Protein AF-A0A524N3R3-F1 (afdb_monomer_lite)

Sequence (270 aa):
MKTSRRMSSRITCGILVIAALTVAVSAWAQRNEYAYKKFGEPWKKCEKITYRGASDQYYVMIGNTPVPIARKDIEGLRIPKPSDFDKYAREFRGGSPSPEATRGMENIAFQYKMLVWDVQAYLLVFPTYLKDNNTAGIMKVCDDYERVTSTVPDALQGFFWKALLENRQSARLKKALTDAIENGSRPVAATAHIVRGDLYVDEGKKTDALIDGYFRVIILFKDVRGVQAEALFKAWQTLKSMSDPRADKFRQRLVDEFPGSLYSKQSRSG

Secondary structure (DSSP, 8-state):
--------------------------GGGG---EEEEETTS--EEESEEEEEGGGTEEEEEETTEEEEEEGGGEEEEE-PPPTTHHHHHHHHHTT---HHHHHHHHHHHHHTTTSSHHHHHHHHHHHHHHHTT-HHHHHHHHHHHHHHHSS--HHHHHHHHHHHHHTT-HHHHHHHHHHHHHHS-HHHHHHHHHHHHHHHHHTT-HHHIIIIIIHHHHHH-TT-HHHHHHHHHHHHHHHHTTT-TTHHHHHHHHHHH-TTSHHHHHHH--

Radius of gyration: 20.97 Å; chains: 1; bounding box: 46×41×70 Å

Foldseek 3Di:
DDPPDPPPPPPVLLQPDDPPPPPVPPPLLPDQFKWWDFVPGDIDTAHDWDADLVQCWIFTHHPNDTDTDHVNRTPDIHHHDDPCLVVLLVQLVVVHGDPVSLVVLVVQLVRCPVVPSVLVSCLSNLSVCSVVVVLVVLCVVQVVCCSRPVDDPLSSVLSPLVSCLSVVVVVVSVVSLVCCLVPNDLLSVLSSLQSVLVSCVVVVNLVCSLPSHLVCSCPVVVVNVVCNLVSLLSNLVSCVVVVHPCSVVSLVCSCVVPVPDPSNVVSVVD

pLDDT: mean 88.31, std 17.77, range [32.34, 98.62]

Structure (mmCIF, N/CA/C/O backbone):
data_AF-A0A524N3R3-F1
#
_entry.id   AF-A0A524N3R3-F1
#
loop_
_atom_site.group_PDB
_atom_site.id
_atom_site.type_symbol
_atom_site.label_atom_id
_atom_site.label_alt_id
_atom_site.label_comp_id
_atom_site.label_asym_id
_atom_site.label_entity_id
_atom_site.label_seq_id
_atom_site.pdbx_PDB_ins_code
_atom_site.Cartn_x
_atom_site.Cartn_y
_atom_site.Cartn_z
_atom_site.occupancy
_atom_site.B_iso_or_equiv
_atom_site.auth_seq_id
_atom_site.auth_comp_id
_atom_site.auth_asym_id
_atom_site.auth_atom_id
_atom_site.pdbx_PDB_model_num
ATOM 1 N N . MET A 1 1 ? 1.763 23.491 40.160 1.00 42.62 1 MET A N 1
ATOM 2 C CA . MET A 1 1 ? 2.271 22.844 38.926 1.00 42.62 1 MET A CA 1
ATOM 3 C C . MET A 1 1 ? 1.500 21.551 38.690 1.00 42.62 1 MET A C 1
ATOM 5 O O . MET A 1 1 ? 1.675 20.608 39.446 1.00 42.62 1 MET A O 1
ATOM 9 N N . LYS A 1 2 ? 0.584 21.529 37.712 1.00 37.94 2 LYS A N 1
ATOM 10 C CA . LYS A 1 2 ? -0.190 20.332 37.337 1.00 37.94 2 LYS A CA 1
ATOM 11 C C . LYS A 1 2 ? 0.641 19.490 36.369 1.00 37.94 2 LYS A C 1
ATOM 13 O O . LYS A 1 2 ? 0.818 19.865 35.214 1.00 37.94 2 LYS A O 1
ATOM 18 N N . THR A 1 3 ? 1.162 18.366 36.842 1.00 36.38 3 THR A N 1
ATOM 19 C CA . THR A 1 3 ? 1.825 17.352 36.019 1.00 36.38 3 THR A CA 1
ATOM 20 C C . THR A 1 3 ? 0.772 16.593 35.212 1.00 36.38 3 THR A C 1
ATOM 22 O O . THR A 1 3 ? 0.094 15.692 35.700 1.00 36.38 3 THR A O 1
ATOM 25 N N . SER A 1 4 ? 0.611 16.998 33.952 1.00 36.00 4 SER A N 1
ATOM 26 C CA . SER A 1 4 ? -0.159 16.272 32.944 1.00 36.00 4 SER A CA 1
ATOM 27 C C . SER A 1 4 ? 0.496 14.910 32.691 1.00 36.00 4 SER A C 1
ATOM 29 O O . SER A 1 4 ? 1.543 14.815 32.048 1.00 36.00 4 SER A O 1
ATOM 31 N N . ARG A 1 5 ? -0.103 13.841 33.230 1.00 36.91 5 ARG A N 1
ATOM 32 C CA . ARG A 1 5 ? 0.211 12.461 32.846 1.00 36.91 5 ARG A CA 1
ATOM 33 C C . ARG A 1 5 ? -0.282 12.251 31.415 1.00 36.91 5 ARG A C 1
ATOM 35 O O . ARG A 1 5 ? -1.460 11.985 31.192 1.00 36.91 5 ARG A O 1
ATOM 42 N N . ARG A 1 6 ? 0.625 12.358 30.440 1.00 38.56 6 ARG A N 1
ATOM 43 C CA . ARG A 1 6 ? 0.393 11.860 29.079 1.00 38.56 6 ARG A CA 1
ATOM 44 C C . ARG A 1 6 ? 0.250 10.342 29.147 1.00 38.56 6 ARG A C 1
ATOM 46 O O . ARG A 1 6 ? 1.239 9.617 29.222 1.00 38.56 6 ARG A O 1
ATOM 53 N N . MET A 1 7 ? -0.991 9.870 29.135 1.00 32.34 7 MET A N 1
ATOM 54 C CA . MET A 1 7 ? -1.320 8.490 28.805 1.00 32.34 7 MET A CA 1
ATOM 55 C C . MET A 1 7 ? -0.877 8.248 27.359 1.00 32.34 7 MET A C 1
ATOM 57 O O . MET A 1 7 ? -1.580 8.585 26.410 1.00 32.34 7 MET A O 1
ATOM 61 N N . SER A 1 8 ? 0.326 7.697 27.197 1.00 34.72 8 SER A N 1
ATOM 62 C CA . SER A 1 8 ? 0.723 7.010 25.973 1.00 34.72 8 SER A CA 1
ATOM 63 C C . SER A 1 8 ? -0.171 5.778 25.859 1.00 34.72 8 SER A C 1
ATOM 65 O O . SER A 1 8 ? 0.117 4.715 26.409 1.00 34.72 8 SER A O 1
ATOM 67 N N . SER A 1 9 ? -1.331 5.970 25.233 1.00 35.47 9 SER A N 1
ATOM 68 C CA . SER A 1 9 ? -2.149 4.889 24.712 1.00 35.47 9 SER A CA 1
ATOM 69 C C . SER A 1 9 ? -1.279 4.156 23.701 1.00 35.47 9 SER A C 1
ATOM 71 O O . SER A 1 9 ? -1.161 4.578 22.553 1.00 35.47 9 SER A O 1
ATOM 73 N N . ARG A 1 10 ? -0.620 3.083 24.149 1.00 36.50 10 ARG A N 1
ATOM 74 C CA . ARG A 1 10 ? -0.046 2.063 23.275 1.00 36.50 10 ARG A CA 1
ATOM 75 C C . ARG A 1 10 ? -1.216 1.407 22.551 1.00 36.50 10 ARG A C 1
ATOM 77 O O . ARG A 1 10 ? -1.682 0.345 22.954 1.00 36.50 10 ARG A O 1
ATOM 84 N N . ILE A 1 11 ? -1.722 2.085 21.521 1.00 40.03 11 ILE A N 1
ATOM 85 C CA . ILE A 1 11 ? -2.565 1.474 20.504 1.00 40.03 11 ILE A CA 1
ATOM 86 C C . ILE A 1 11 ? -1.699 0.351 19.965 1.00 40.03 11 ILE A C 1
ATOM 88 O O . ILE A 1 11 ? -0.639 0.580 19.386 1.00 40.03 11 ILE A O 1
ATOM 92 N N . THR A 1 12 ? -2.076 -0.872 20.312 1.00 37.09 12 THR A N 1
ATOM 93 C CA . THR A 1 12 ? -1.433 -2.079 19.826 1.00 37.09 12 THR A CA 1
ATOM 94 C C . THR A 1 12 ? -1.531 -1.999 18.312 1.00 37.09 12 THR A C 1
ATOM 96 O O . THR A 1 12 ? -2.628 -2.114 17.770 1.00 37.09 12 THR A O 1
ATOM 99 N N . CYS A 1 13 ? -0.411 -1.671 17.662 1.00 35.97 13 CYS A N 1
ATOM 100 C CA . CYS A 1 13 ? -0.308 -1.519 16.221 1.00 35.97 13 CYS A CA 1
ATOM 101 C C . CYS A 1 13 ? -0.857 -2.812 15.615 1.00 35.97 13 CYS A C 1
ATOM 103 O O . CYS A 1 13 ? -0.270 -3.884 15.780 1.00 35.97 13 CYS A O 1
ATOM 105 N N . GLY A 1 14 ? -2.072 -2.737 15.067 1.00 37.41 14 GLY A N 1
ATOM 106 C CA . GLY A 1 14 ? -2.774 -3.885 14.523 1.00 37.41 14 GLY A CA 1
ATOM 107 C C . GLY A 1 14 ? -1.929 -4.428 13.388 1.00 37.41 14 GLY A C 1
ATOM 108 O O . GLY A 1 14 ? -1.873 -3.818 12.324 1.00 37.41 14 GLY A O 1
ATOM 109 N N . ILE A 1 15 ? -1.227 -5.533 13.655 1.00 40.47 15 ILE A N 1
ATOM 110 C CA . ILE A 1 15 ? -0.323 -6.177 12.707 1.00 40.47 15 ILE A CA 1
ATOM 111 C C . ILE A 1 15 ? -1.099 -6.410 11.416 1.00 40.47 15 ILE A C 1
ATOM 113 O O . ILE A 1 15 ? -2.052 -7.181 11.377 1.00 40.47 15 ILE A O 1
ATOM 117 N N . LEU A 1 16 ? -0.706 -5.696 10.370 1.00 42.69 16 LEU A N 1
ATOM 118 C CA . LEU A 1 16 ? -1.266 -5.802 9.037 1.00 42.69 16 LEU A CA 1
ATOM 119 C C . LEU A 1 16 ? -0.759 -7.129 8.464 1.00 42.69 16 LEU A C 1
ATOM 121 O O . LEU A 1 16 ? 0.321 -7.198 7.882 1.00 42.69 16 LEU A O 1
ATOM 125 N N . VAL A 1 17 ? -1.495 -8.219 8.690 1.00 42.66 17 VAL A N 1
ATOM 126 C CA . VAL A 1 17 ? -1.245 -9.442 7.929 1.00 42.66 17 VAL A CA 1
ATOM 127 C C . VAL A 1 17 ? -1.728 -9.148 6.528 1.00 42.66 17 VAL A C 1
ATOM 129 O O . VAL A 1 17 ? -2.928 -8.992 6.304 1.00 42.66 17 VAL A O 1
ATOM 132 N N . ILE A 1 18 ? -0.747 -9.035 5.631 1.00 42.03 18 ILE A N 1
ATOM 133 C CA . ILE A 1 18 ? -0.853 -9.177 4.185 1.00 42.03 18 ILE A CA 1
ATOM 134 C C . ILE A 1 18 ? -2.013 -10.138 3.937 1.00 42.03 18 ILE A C 1
ATOM 136 O O . ILE A 1 18 ? -1.873 -11.345 4.156 1.00 42.03 18 ILE A O 1
ATOM 140 N N . ALA A 1 19 ? -3.186 -9.602 3.564 1.00 36.84 19 ALA A N 1
ATOM 141 C CA . ALA A 1 19 ? -4.217 -10.419 2.948 1.00 36.84 19 ALA A CA 1
ATOM 142 C C . ALA A 1 19 ? -3.452 -11.215 1.913 1.00 36.84 19 ALA A C 1
ATOM 144 O O . ALA A 1 19 ? -2.725 -10.583 1.146 1.00 36.84 19 ALA A O 1
ATOM 145 N N . ALA A 1 20 ? -3.484 -12.548 2.011 1.00 37.16 20 ALA A N 1
ATOM 146 C CA . ALA A 1 20 ? -2.746 -13.409 1.116 1.00 37.16 20 ALA A CA 1
ATOM 147 C C . ALA A 1 20 ? -3.136 -12.984 -0.294 1.00 37.16 20 ALA A C 1
ATOM 149 O O . ALA A 1 20 ? -4.153 -13.414 -0.837 1.00 37.16 20 ALA A O 1
ATOM 150 N N . LEU A 1 21 ? -2.318 -12.101 -0.860 1.00 37.91 21 LEU A N 1
ATOM 151 C CA . LEU A 1 21 ? -2.183 -11.846 -2.259 1.00 37.91 21 LEU A CA 1
ATOM 152 C C . LEU A 1 21 ? -1.598 -13.175 -2.715 1.00 37.91 21 LEU A C 1
ATOM 154 O O . LEU A 1 21 ? -0.414 -13.328 -2.989 1.00 37.91 21 LEU A O 1
ATOM 158 N N . THR A 1 22 ? -2.494 -14.151 -2.847 1.00 38.38 22 THR A N 1
ATOM 159 C CA . THR A 1 22 ? -2.637 -14.837 -4.109 1.00 38.38 22 THR A CA 1
ATOM 160 C C . THR A 1 22 ? -2.816 -13.722 -5.134 1.00 38.38 22 THR A C 1
ATOM 162 O O . THR A 1 22 ? -3.893 -13.447 -5.647 1.00 38.38 22 THR A O 1
ATOM 165 N N . VAL A 1 23 ? -1.704 -13.037 -5.438 1.00 44.09 23 VAL A N 1
ATOM 166 C CA . VAL A 1 23 ? -1.438 -12.650 -6.799 1.00 44.09 23 VAL A CA 1
ATOM 167 C C . VAL A 1 23 ? -1.666 -13.983 -7.477 1.00 44.09 23 VAL A C 1
ATOM 169 O O . VAL A 1 23 ? -0.903 -14.931 -7.272 1.00 44.09 23 VAL A O 1
ATOM 172 N N . ALA A 1 24 ? -2.806 -14.129 -8.148 1.00 37.25 24 ALA A N 1
ATOM 173 C CA . ALA A 1 24 ? -2.854 -15.012 -9.277 1.00 37.25 24 ALA A CA 1
ATOM 174 C C . ALA A 1 24 ? -1.715 -14.468 -10.127 1.00 37.25 24 ALA A C 1
ATOM 176 O O . ALA A 1 24 ? -1.872 -13.493 -10.864 1.00 37.25 24 ALA A O 1
ATOM 177 N N . VAL A 1 25 ? -0.519 -15.009 -9.878 1.00 43.69 25 VAL A N 1
ATOM 178 C CA . VAL A 1 25 ? 0.643 -14.907 -10.723 1.00 43.69 25 VAL A CA 1
ATOM 179 C C . VAL A 1 25 ? 0.149 -15.675 -11.920 1.00 43.69 25 VAL A C 1
ATOM 181 O O . VAL A 1 25 ? 0.292 -16.889 -12.030 1.00 43.69 25 VAL A O 1
ATOM 184 N N . SER A 1 26 ? -0.654 -14.971 -12.707 1.00 47.16 26 SER A N 1
ATOM 185 C CA . SER A 1 26 ? -1.285 -15.484 -13.886 1.00 47.16 26 SER A CA 1
ATOM 186 C C . SER A 1 26 ? -0.132 -16.077 -14.692 1.00 47.16 26 SER A C 1
ATOM 188 O O . SER A 1 26 ? 0.997 -15.579 -14.614 1.00 47.16 26 SER A O 1
ATOM 190 N N . ALA A 1 27 ? -0.368 -17.185 -15.396 1.00 45.47 27 ALA A N 1
ATOM 191 C CA . ALA A 1 27 ? 0.664 -17.952 -16.112 1.00 45.47 27 ALA A CA 1
ATOM 192 C C . ALA A 1 27 ? 1.627 -17.093 -16.985 1.00 45.47 27 ALA A C 1
ATOM 194 O O . ALA A 1 27 ? 2.685 -17.537 -17.415 1.00 45.47 27 ALA A O 1
ATOM 195 N N . TRP A 1 28 ? 1.282 -15.825 -17.196 1.00 46.75 28 TRP A N 1
ATOM 196 C CA . TRP A 1 28 ? 2.053 -14.700 -17.707 1.00 46.75 28 TRP A CA 1
ATOM 197 C C . TRP A 1 28 ? 3.387 -14.376 -17.002 1.00 46.75 28 TRP A C 1
ATOM 199 O O . TRP A 1 28 ? 4.275 -13.875 -17.687 1.00 46.75 28 TRP A O 1
ATOM 209 N N . ALA A 1 29 ? 3.589 -14.660 -15.706 1.00 46.47 29 ALA A N 1
ATOM 210 C CA . ALA A 1 29 ? 4.866 -14.356 -15.025 1.00 46.47 29 ALA A CA 1
ATOM 211 C C . ALA A 1 29 ? 5.962 -15.430 -15.196 1.00 46.47 29 ALA A C 1
ATOM 213 O O . ALA A 1 29 ? 7.057 -15.280 -14.657 1.00 46.47 29 ALA A O 1
ATOM 214 N N . GLN A 1 30 ? 5.689 -16.514 -15.931 1.00 51.84 30 GLN A N 1
ATOM 215 C CA . GLN A 1 30 ? 6.685 -17.552 -16.236 1.00 51.84 30 GLN A CA 1
ATOM 216 C C . GLN A 1 30 ? 7.504 -17.269 -17.503 1.00 51.84 30 GLN A C 1
ATOM 218 O O . GLN A 1 30 ? 8.419 -18.027 -17.822 1.00 51.84 30 GLN A O 1
ATOM 223 N N . ARG A 1 31 ? 7.212 -16.193 -18.244 1.00 61.91 31 ARG A N 1
ATOM 224 C CA . ARG A 1 31 ? 8.025 -15.829 -19.409 1.00 61.91 31 ARG A CA 1
ATOM 225 C C . ARG A 1 31 ? 9.202 -14.966 -18.966 1.00 61.91 31 ARG A C 1
ATOM 227 O O . ARG A 1 31 ? 9.028 -13.793 -18.649 1.00 61.91 31 ARG A O 1
ATOM 234 N N . ASN A 1 32 ? 10.398 -15.553 -18.977 1.00 77.12 32 ASN A N 1
ATOM 235 C CA . ASN A 1 32 ? 11.680 -14.879 -18.742 1.00 77.12 32 ASN A CA 1
ATOM 236 C C . ASN A 1 32 ? 12.077 -13.985 -19.935 1.00 77.12 32 ASN A C 1
ATOM 238 O O . ASN A 1 32 ? 13.175 -14.103 -20.469 1.00 77.12 32 ASN A O 1
ATOM 242 N N . GLU A 1 33 ? 11.173 -13.125 -20.402 1.00 90.50 33 GLU A N 1
ATOM 243 C CA . GLU A 1 33 ? 11.410 -12.236 -21.540 1.00 90.50 33 GLU A CA 1
ATOM 244 C C . GLU A 1 33 ? 11.040 -10.794 -21.188 1.00 90.50 33 GLU A C 1
ATOM 246 O O . GLU A 1 33 ? 10.055 -10.547 -20.487 1.00 90.50 33 GLU A O 1
ATOM 251 N N . TYR A 1 34 ? 11.822 -9.839 -21.693 1.00 94.88 34 TYR A N 1
ATOM 252 C CA . TYR A 1 34 ? 11.438 -8.434 -21.657 1.00 94.88 34 TYR A CA 1
ATOM 253 C C . TYR A 1 34 ? 10.417 -8.163 -22.764 1.00 94.88 34 TYR A C 1
ATOM 255 O O . TYR A 1 34 ? 10.639 -8.478 -23.938 1.00 94.88 34 TYR A O 1
ATOM 263 N N . ALA A 1 35 ? 9.293 -7.552 -22.404 1.00 95.62 35 ALA A N 1
ATOM 264 C CA . ALA A 1 35 ? 8.298 -7.109 -23.371 1.00 95.62 35 ALA A CA 1
ATOM 265 C C . ALA A 1 35 ? 7.560 -5.865 -22.882 1.00 95.62 35 ALA A C 1
ATOM 267 O O . ALA A 1 35 ? 7.435 -5.624 -21.683 1.00 95.62 35 ALA A O 1
ATOM 268 N N . TYR A 1 36 ? 7.014 -5.102 -23.818 1.00 96.25 36 TYR A N 1
ATOM 269 C CA . TYR A 1 36 ? 6.163 -3.958 -23.522 1.00 96.25 36 TYR A CA 1
ATOM 270 C C . TYR A 1 36 ? 4.912 -3.989 -24.394 1.00 96.25 36 TYR A C 1
ATOM 272 O O . TYR A 1 36 ? 4.882 -4.624 -25.452 1.00 96.25 36 TYR A O 1
ATOM 280 N N . LYS A 1 37 ? 3.869 -3.304 -23.940 1.00 96.62 37 LYS A N 1
ATOM 281 C CA . LYS A 1 37 ? 2.631 -3.100 -24.682 1.00 96.62 37 LYS A CA 1
ATOM 282 C C . LYS A 1 37 ? 2.269 -1.625 -24.631 1.00 96.62 37 LYS A C 1
ATOM 284 O O . LYS A 1 37 ? 2.230 -1.053 -23.543 1.00 96.62 37 LYS A O 1
ATOM 289 N N . LYS A 1 38 ? 2.021 -1.024 -25.793 1.00 96.81 38 LYS A N 1
ATOM 290 C CA . LYS A 1 38 ? 1.419 0.310 -25.891 1.00 96.81 38 LYS A CA 1
ATOM 291 C C . LYS A 1 38 ? -0.099 0.195 -25.988 1.00 96.81 38 LYS A C 1
ATOM 293 O O . LYS A 1 38 ? -0.599 -0.838 -26.432 1.00 96.81 38 LYS A O 1
ATOM 298 N N . PHE A 1 39 ? -0.820 1.249 -25.617 1.00 93.25 39 PHE A N 1
ATOM 299 C CA . PHE A 1 39 ? -2.279 1.276 -25.746 1.00 93.25 39 PHE A CA 1
ATOM 300 C C . PHE A 1 39 ? -2.723 0.991 -27.186 1.00 93.25 39 PHE A C 1
ATOM 302 O O . PHE A 1 39 ? -2.273 1.641 -28.126 1.00 93.25 39 PHE A O 1
ATOM 309 N N . GLY A 1 40 ? -3.604 0.003 -27.350 1.00 94.62 40 GLY A N 1
ATOM 310 C CA . GLY A 1 40 ? -4.127 -0.404 -28.659 1.00 94.62 40 GLY A CA 1
ATOM 311 C C . GLY A 1 40 ? -3.159 -1.231 -29.516 1.00 94.62 40 GLY A C 1
ATOM 312 O O . GLY A 1 40 ? -3.532 -1.645 -30.610 1.00 94.62 40 GLY A O 1
ATOM 313 N N . GLU A 1 41 ? -1.948 -1.523 -29.033 1.00 96.25 41 GLU A N 1
ATOM 314 C CA . GLU A 1 41 ? -0.950 -2.317 -29.754 1.00 96.25 41 GLU A CA 1
ATOM 315 C C . GLU A 1 41 ? -0.788 -3.732 -29.162 1.00 96.25 41 GLU A C 1
ATOM 317 O O . GLU A 1 41 ? -1.039 -3.959 -27.972 1.00 96.25 41 GLU A O 1
ATOM 322 N N . PRO A 1 42 ? -0.334 -4.720 -29.959 1.00 96.38 42 PRO A N 1
ATOM 323 C CA . PRO A 1 42 ? 0.075 -6.014 -29.425 1.00 96.38 42 PRO A CA 1
ATOM 324 C C . PRO A 1 42 ? 1.362 -5.899 -28.592 1.00 96.38 42 PRO A C 1
ATOM 326 O O . PRO A 1 42 ? 2.126 -4.938 -28.692 1.00 96.38 42 PRO A O 1
ATOM 329 N N . TRP A 1 43 ? 1.633 -6.925 -27.783 1.00 95.75 43 TRP A N 1
ATOM 330 C CA . TRP A 1 43 ? 2.891 -7.044 -27.043 1.00 95.75 43 TRP A CA 1
ATOM 331 C C . TRP A 1 43 ? 4.093 -7.129 -27.989 1.00 95.75 43 TRP A C 1
ATOM 333 O O . TRP A 1 43 ? 4.095 -7.932 -28.923 1.00 95.75 43 TRP A O 1
ATOM 343 N N . LYS A 1 44 ? 5.144 -6.363 -27.692 1.00 96.19 44 LYS A N 1
ATOM 344 C CA . LYS A 1 44 ? 6.413 -6.347 -28.427 1.00 96.19 44 LYS A CA 1
ATOM 345 C C . LYS A 1 44 ? 7.540 -6.848 -27.533 1.00 96.19 44 LYS A C 1
ATOM 347 O O . LYS A 1 44 ? 7.682 -6.390 -26.400 1.00 96.19 44 LYS A O 1
ATOM 352 N N . LYS A 1 45 ? 8.328 -7.800 -28.042 1.00 96.38 45 LYS A N 1
ATOM 353 C CA . LYS A 1 45 ? 9.537 -8.290 -27.366 1.00 96.38 45 LYS A CA 1
ATOM 354 C C . LYS A 1 45 ? 10.672 -7.279 -27.507 1.00 96.38 45 LYS A C 1
ATOM 356 O O . LYS A 1 45 ? 10.706 -6.515 -28.469 1.00 96.38 45 LYS A O 1
ATOM 361 N N . CYS A 1 46 ? 11.579 -7.297 -26.544 1.00 95.38 46 CYS A N 1
ATOM 362 C CA . CYS A 1 46 ? 12.757 -6.439 -26.495 1.00 95.38 46 CYS A CA 1
ATOM 363 C C . CYS A 1 46 ? 13.863 -7.115 -25.681 1.00 95.38 46 CYS A C 1
ATOM 365 O O . CYS A 1 46 ? 13.603 -8.091 -24.977 1.00 95.38 46 CYS A O 1
ATOM 367 N N . GLU A 1 47 ? 15.089 -6.608 -25.762 1.00 95.38 47 GLU A N 1
ATOM 368 C CA . GLU A 1 47 ? 16.228 -7.175 -25.035 1.00 95.38 47 GLU A CA 1
ATOM 369 C C . GLU A 1 47 ? 16.312 -6.646 -23.600 1.00 95.38 47 GLU A C 1
ATOM 371 O O . GLU A 1 47 ? 16.735 -7.363 -22.693 1.00 95.38 47 GLU A O 1
ATOM 376 N N . LYS A 1 48 ? 15.918 -5.385 -23.379 1.00 95.81 48 LYS A N 1
ATOM 377 C CA . LYS A 1 48 ? 15.990 -4.721 -22.072 1.00 95.81 48 LYS A CA 1
ATOM 378 C C . LYS A 1 48 ? 15.053 -3.522 -22.007 1.00 95.81 48 LYS A C 1
ATOM 380 O O . LYS A 1 48 ? 14.877 -2.812 -22.994 1.00 95.81 48 LYS A O 1
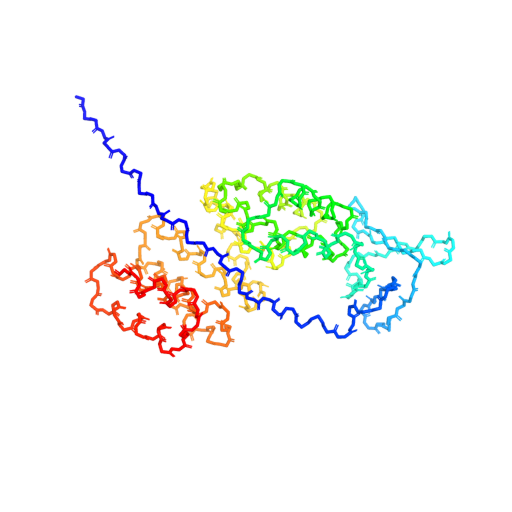ATOM 385 N N . ILE A 1 49 ? 14.525 -3.249 -20.816 1.00 97.19 49 ILE A N 1
ATOM 386 C CA . ILE A 1 49 ? 13.774 -2.026 -20.517 1.00 97.19 49 ILE A CA 1
ATOM 387 C C . ILE A 1 49 ? 14.438 -1.322 -19.335 1.00 97.19 49 ILE A C 1
ATOM 389 O O . ILE A 1 49 ? 14.790 -1.956 -18.343 1.00 97.19 49 ILE A O 1
ATOM 393 N N . THR A 1 50 ? 14.615 -0.008 -19.442 1.00 95.75 50 THR A N 1
ATOM 394 C CA . THR A 1 50 ? 15.061 0.849 -18.335 1.00 95.75 50 THR A CA 1
ATOM 395 C C . THR A 1 50 ? 14.149 2.055 -18.226 1.00 95.75 50 THR A C 1
ATOM 397 O O . THR A 1 50 ? 13.664 2.550 -19.239 1.00 95.75 50 THR A O 1
ATOM 400 N N . TYR A 1 51 ? 13.906 2.534 -17.012 1.00 94.75 51 TYR A N 1
ATOM 401 C CA . TYR A 1 51 ? 13.123 3.742 -16.788 1.00 94.75 51 TYR A CA 1
ATOM 402 C C . TYR A 1 51 ? 14.038 4.928 -16.468 1.00 94.75 51 TYR A C 1
ATOM 404 O O . TYR A 1 51 ? 14.985 4.796 -15.689 1.00 94.75 51 TYR A O 1
ATOM 412 N N . ARG A 1 52 ? 13.754 6.096 -17.053 1.00 91.81 52 ARG A N 1
ATOM 413 C CA . ARG A 1 52 ? 14.443 7.353 -16.741 1.00 91.81 52 ARG A CA 1
ATOM 414 C C . ARG A 1 52 ? 13.443 8.383 -16.232 1.00 91.81 52 ARG A C 1
ATOM 416 O O . ARG A 1 52 ? 12.683 8.954 -17.006 1.00 91.81 52 ARG A O 1
ATOM 423 N N . GLY A 1 53 ? 13.502 8.657 -14.927 1.00 87.00 53 GLY A N 1
ATOM 424 C CA . GLY A 1 53 ? 12.575 9.583 -14.264 1.00 87.00 53 GLY A CA 1
ATOM 425 C C . GLY A 1 53 ? 12.667 11.026 -14.755 1.00 87.00 53 GLY A C 1
ATOM 426 O O . GLY A 1 53 ? 11.647 11.690 -14.850 1.00 87.00 53 GLY A O 1
ATOM 427 N N . ALA A 1 54 ? 13.859 11.495 -15.139 1.00 87.62 54 ALA A N 1
ATOM 428 C CA . ALA A 1 54 ? 14.045 12.871 -15.608 1.00 87.62 54 ALA A CA 1
ATOM 429 C C . ALA A 1 54 ? 13.261 13.195 -16.895 1.00 87.62 54 ALA A C 1
ATOM 431 O O . ALA A 1 54 ? 12.887 14.344 -17.098 1.00 87.62 54 ALA A O 1
ATOM 432 N N . SER A 1 55 ? 13.015 12.198 -17.752 1.00 89.94 55 SER A N 1
ATOM 433 C CA . SER A 1 55 ? 12.262 12.360 -19.002 1.00 89.94 55 SER A CA 1
ATOM 434 C C . SER A 1 55 ? 10.891 11.675 -18.991 1.00 89.94 55 SER A C 1
ATOM 436 O O . SER A 1 55 ? 10.213 11.688 -20.013 1.00 89.94 55 SER A O 1
ATOM 438 N N . ASP A 1 56 ? 10.493 11.063 -17.869 1.00 91.31 56 ASP A N 1
ATOM 439 C CA . ASP A 1 56 ? 9.318 10.185 -17.728 1.00 91.31 56 ASP A CA 1
ATOM 440 C C . ASP A 1 56 ? 9.143 9.188 -18.896 1.00 91.31 56 ASP A C 1
ATOM 442 O O . ASP A 1 56 ? 8.067 9.023 -19.485 1.00 91.31 56 ASP A O 1
ATOM 446 N N . GLN A 1 57 ? 10.246 8.529 -19.268 1.00 95.38 57 GLN A N 1
ATOM 447 C CA . GLN A 1 57 ? 10.312 7.620 -20.413 1.00 95.38 57 GLN A CA 1
ATOM 448 C C . GLN A 1 57 ? 10.914 6.267 -20.047 1.00 95.38 57 GLN A C 1
ATOM 450 O O . GLN A 1 57 ? 11.874 6.157 -19.276 1.00 95.38 57 GLN A O 1
ATOM 455 N N . TYR A 1 58 ? 10.388 5.235 -20.699 1.00 96.88 58 TYR A N 1
ATOM 456 C CA . TYR A 1 58 ? 11.042 3.946 -20.818 1.00 96.88 58 TYR A CA 1
ATOM 457 C C . TYR A 1 58 ? 11.966 3.948 -22.028 1.00 96.88 58 TYR A C 1
ATOM 459 O O . TYR A 1 58 ? 11.577 4.333 -23.125 1.00 96.88 58 TYR A O 1
ATOM 467 N N . TYR A 1 59 ? 13.186 3.473 -21.831 1.00 97.06 59 TYR A N 1
ATOM 468 C CA . TYR A 1 59 ? 14.127 3.180 -22.897 1.00 97.06 59 TYR A CA 1
ATOM 469 C C . TYR A 1 59 ? 14.099 1.679 -23.123 1.00 97.06 59 TYR A C 1
ATOM 471 O O . TYR A 1 59 ? 14.567 0.906 -22.278 1.00 97.06 59 TYR A O 1
ATOM 479 N N . VAL A 1 60 ? 13.506 1.293 -24.248 1.00 97.25 60 VAL A N 1
ATOM 480 C CA . VAL A 1 60 ? 13.395 -0.093 -24.681 1.00 97.25 60 VAL A CA 1
ATOM 481 C C . VAL A 1 60 ? 14.495 -0.369 -25.692 1.00 97.25 60 VAL A C 1
ATOM 483 O O . VAL A 1 60 ? 14.575 0.301 -26.717 1.00 97.25 60 VAL A O 1
ATOM 486 N N . MET A 1 61 ? 15.346 -1.348 -25.413 1.00 96.94 61 MET A N 1
ATOM 487 C CA . MET A 1 61 ? 16.337 -1.817 -26.378 1.00 96.94 61 MET A CA 1
ATOM 488 C C . MET A 1 61 ? 15.642 -2.709 -27.404 1.00 96.94 61 MET A C 1
ATOM 490 O O . MET A 1 61 ? 14.912 -3.613 -27.007 1.00 96.94 61 MET A O 1
ATOM 494 N N . ILE A 1 62 ? 15.826 -2.412 -28.691 1.00 94.50 62 ILE A N 1
ATOM 495 C CA . ILE A 1 62 ? 15.422 -3.267 -29.814 1.00 94.50 62 ILE A CA 1
ATOM 496 C C . ILE A 1 62 ? 16.678 -3.488 -30.657 1.00 94.50 62 ILE A C 1
ATOM 498 O O . ILE A 1 62 ? 17.187 -2.553 -31.284 1.00 94.50 62 ILE A O 1
ATOM 502 N N . GLY A 1 63 ? 17.237 -4.695 -30.610 1.00 91.62 63 GLY A N 1
ATOM 503 C CA . GLY A 1 63 ? 18.602 -4.949 -31.057 1.00 91.62 63 GLY A CA 1
ATOM 504 C C . GLY A 1 63 ? 19.599 -4.117 -30.243 1.00 91.62 63 GLY A C 1
ATOM 505 O O . GLY A 1 63 ? 19.673 -4.232 -29.021 1.00 91.62 63 GLY A O 1
ATOM 506 N N . ASN A 1 64 ? 20.355 -3.243 -30.913 1.00 92.25 64 ASN A N 1
ATOM 507 C CA . ASN A 1 64 ? 21.316 -2.344 -30.259 1.00 92.25 64 ASN A CA 1
ATOM 508 C C . ASN A 1 64 ? 20.830 -0.884 -30.174 1.00 92.25 64 ASN A C 1
ATOM 510 O O . ASN A 1 64 ? 21.599 0.013 -29.832 1.00 92.25 64 ASN A O 1
ATOM 514 N N . THR A 1 65 ? 19.561 -0.625 -30.504 1.00 95.38 65 THR A N 1
ATOM 515 C CA . THR A 1 65 ? 19.008 0.731 -30.553 1.00 95.38 65 THR A CA 1
ATOM 516 C C . THR A 1 65 ? 18.100 0.987 -29.348 1.00 95.38 65 THR A C 1
ATOM 518 O O . THR A 1 65 ? 17.107 0.276 -29.176 1.00 95.38 65 THR A O 1
ATOM 521 N N . PRO A 1 66 ? 18.391 2.007 -28.517 1.00 96.56 66 PRO A N 1
ATOM 522 C CA . PRO A 1 66 ? 17.475 2.445 -27.476 1.00 96.56 66 PRO A CA 1
ATOM 523 C C . PRO A 1 66 ? 16.327 3.253 -28.089 1.00 96.56 66 PRO A C 1
ATOM 525 O O . PRO A 1 66 ? 16.538 4.328 -28.650 1.00 96.56 66 PRO A O 1
ATOM 528 N N . VAL A 1 67 ? 15.102 2.761 -27.942 1.00 97.44 67 VAL A N 1
ATOM 529 C CA . VAL A 1 67 ? 13.881 3.446 -28.372 1.00 97.44 67 VAL A CA 1
ATOM 530 C C . VAL A 1 67 ? 13.204 4.072 -27.147 1.00 97.44 67 VAL A C 1
ATOM 532 O O . VAL A 1 67 ? 12.754 3.331 -26.266 1.00 97.44 67 VAL A O 1
ATOM 535 N N . PRO A 1 68 ? 13.129 5.413 -27.049 1.00 97.62 68 PRO A N 1
ATOM 536 C CA . PRO A 1 68 ? 12.400 6.073 -25.976 1.00 97.62 68 PRO A CA 1
ATOM 537 C C . PRO A 1 68 ? 10.889 5.956 -26.207 1.00 97.62 68 PRO A C 1
ATOM 539 O O . PRO A 1 68 ? 10.388 6.173 -27.311 1.00 97.62 68 PRO A O 1
ATOM 542 N N . ILE A 1 69 ? 10.151 5.628 -25.152 1.00 97.31 69 ILE A N 1
ATOM 543 C CA . ILE A 1 69 ? 8.690 5.544 -25.142 1.00 97.31 69 ILE A CA 1
ATOM 544 C C . ILE A 1 69 ? 8.192 6.270 -23.896 1.00 97.31 69 ILE A C 1
ATOM 546 O O . ILE A 1 69 ? 8.649 5.979 -22.790 1.00 97.31 69 ILE A O 1
ATOM 550 N N . ALA A 1 70 ? 7.264 7.216 -24.053 1.00 95.81 70 ALA A N 1
ATOM 551 C CA . ALA A 1 70 ? 6.704 7.922 -22.907 1.00 95.81 70 ALA A CA 1
ATOM 552 C C . ALA A 1 70 ? 5.949 6.945 -21.998 1.00 95.81 70 ALA A C 1
ATOM 554 O O . ALA A 1 70 ? 5.242 6.059 -22.481 1.00 95.81 70 ALA A O 1
ATOM 555 N N . ARG A 1 71 ? 6.064 7.116 -20.676 1.00 93.69 71 ARG A N 1
ATOM 556 C CA . ARG A 1 71 ? 5.391 6.236 -19.707 1.00 93.69 71 ARG A CA 1
ATOM 557 C C . ARG A 1 71 ? 3.882 6.168 -19.941 1.00 93.69 71 ARG A C 1
ATOM 559 O O . ARG A 1 71 ? 3.314 5.085 -19.890 1.00 93.69 71 ARG A O 1
ATOM 566 N N . LYS A 1 72 ? 3.255 7.307 -20.251 1.00 93.31 72 LYS A N 1
ATOM 567 C CA . LYS A 1 72 ? 1.815 7.406 -20.543 1.00 93.31 72 LYS A CA 1
ATOM 568 C C . LYS A 1 72 ? 1.358 6.583 -21.756 1.00 93.31 72 LYS A C 1
ATOM 570 O O . LYS A 1 72 ? 0.173 6.296 -21.859 1.00 93.31 72 LYS A O 1
ATOM 575 N N . ASP A 1 73 ? 2.272 6.212 -22.653 1.00 96.06 73 ASP A N 1
ATOM 576 C CA . ASP A 1 73 ? 1.950 5.424 -23.846 1.00 96.06 73 ASP A CA 1
ATOM 577 C C . ASP A 1 73 ? 2.044 3.914 -23.573 1.00 96.06 73 ASP A C 1
ATOM 579 O O . ASP A 1 73 ? 1.630 3.112 -24.412 1.00 96.06 73 ASP A O 1
ATOM 583 N N . ILE A 1 74 ? 2.600 3.510 -22.424 1.00 95.25 74 ILE A N 1
ATOM 584 C CA . ILE A 1 74 ? 2.745 2.112 -22.018 1.00 95.25 74 ILE A CA 1
ATOM 585 C C . ILE A 1 74 ? 1.500 1.656 -21.257 1.00 95.25 74 ILE A C 1
ATOM 587 O O . ILE A 1 74 ? 1.186 2.154 -20.180 1.00 95.25 74 ILE A O 1
ATOM 591 N N . GLU A 1 75 ? 0.838 0.639 -21.801 1.00 94.19 75 GLU A N 1
ATOM 592 C CA . GLU A 1 75 ? -0.249 -0.089 -21.145 1.00 94.19 75 GLU A CA 1
ATOM 593 C C . GLU A 1 75 ? 0.305 -1.137 -20.167 1.00 94.19 75 GLU A C 1
ATOM 595 O O . GLU A 1 75 ? -0.270 -1.384 -19.109 1.00 94.19 75 GLU A O 1
ATOM 600 N N . GLY A 1 76 ? 1.431 -1.773 -20.505 1.00 93.38 76 GLY A N 1
ATOM 601 C CA . GLY A 1 76 ? 1.998 -2.824 -19.668 1.00 93.38 76 GLY A CA 1
ATOM 602 C C . GLY A 1 76 ? 3.448 -3.166 -19.974 1.00 93.38 76 GLY A C 1
ATOM 603 O O . GLY A 1 76 ? 3.936 -3.004 -21.094 1.00 93.38 76 GLY A O 1
ATOM 604 N N . LEU A 1 77 ? 4.123 -3.694 -18.955 1.00 95.25 77 LEU A N 1
ATOM 605 C CA . LEU A 1 77 ? 5.494 -4.185 -19.019 1.00 95.25 77 LEU A CA 1
ATOM 606 C C . LEU A 1 77 ? 5.557 -5.652 -18.599 1.00 95.25 77 LEU A C 1
ATOM 608 O O . LEU A 1 77 ? 4.826 -6.097 -17.714 1.00 95.25 77 LEU A O 1
ATOM 612 N N . ARG A 1 78 ? 6.487 -6.386 -19.203 1.00 94.12 78 ARG A N 1
ATOM 613 C CA . ARG A 1 78 ? 6.984 -7.671 -18.718 1.00 94.12 78 ARG A CA 1
ATOM 614 C C . ARG A 1 78 ? 8.472 -7.552 -18.519 1.00 94.12 78 ARG A C 1
ATOM 616 O O . ARG A 1 78 ? 9.205 -7.216 -19.445 1.00 94.12 78 ARG A O 1
ATOM 623 N N . ILE A 1 79 ? 8.876 -7.824 -17.293 1.00 95.19 79 ILE A N 1
ATOM 624 C CA . ILE A 1 79 ? 10.246 -7.722 -16.832 1.00 95.19 79 ILE A CA 1
ATOM 625 C C . ILE A 1 79 ? 10.569 -9.062 -16.171 1.00 95.19 79 ILE A C 1
ATOM 627 O O . ILE A 1 79 ? 9.795 -9.487 -15.303 1.00 95.19 79 ILE A O 1
ATOM 631 N N . PRO A 1 80 ? 11.660 -9.745 -16.564 1.00 94.56 80 PRO A N 1
ATOM 632 C CA . PRO A 1 80 ? 12.081 -10.977 -15.917 1.00 94.56 80 PRO A CA 1
ATOM 633 C C . PRO A 1 80 ? 12.190 -10.802 -14.407 1.00 94.56 80 PRO A C 1
ATOM 635 O O . PRO A 1 80 ? 12.625 -9.759 -13.916 1.00 94.56 80 PRO A O 1
ATOM 638 N N . LYS A 1 81 ? 11.776 -11.833 -13.671 1.00 95.19 81 LYS A N 1
ATOM 639 C CA . LYS A 1 81 ? 11.855 -11.821 -12.214 1.00 95.19 81 LYS A CA 1
ATOM 640 C C . LYS A 1 81 ? 13.318 -11.722 -11.764 1.00 95.19 81 LYS A C 1
ATOM 642 O O . LYS A 1 81 ? 14.129 -12.509 -12.257 1.00 95.19 81 LYS A O 1
ATOM 647 N N . PRO A 1 82 ? 13.655 -10.830 -10.814 1.00 96.38 82 PRO A N 1
ATOM 648 C CA . PRO A 1 82 ? 14.983 -10.805 -10.217 1.00 96.38 82 PRO A CA 1
ATOM 649 C C . PRO A 1 82 ? 15.325 -12.181 -9.634 1.00 96.38 82 PRO A C 1
ATOM 651 O O . PRO A 1 82 ? 14.511 -12.767 -8.916 1.00 96.38 82 PRO A O 1
ATOM 654 N N . SER A 1 83 ? 16.524 -12.691 -9.921 1.00 95.12 83 SER A N 1
ATOM 655 C CA . SER A 1 83 ? 16.961 -14.036 -9.512 1.00 95.12 83 SER A CA 1
ATOM 656 C C . SER A 1 83 ? 16.845 -14.265 -8.005 1.00 95.12 83 SER A C 1
ATOM 658 O O . SER A 1 83 ? 16.403 -15.326 -7.570 1.00 95.12 83 SER A O 1
ATOM 660 N N . ASP A 1 84 ? 17.168 -13.245 -7.210 1.00 95.75 84 ASP A N 1
ATOM 661 C CA . ASP A 1 84 ? 17.165 -13.324 -5.748 1.00 95.75 84 ASP A CA 1
ATOM 662 C C . ASP A 1 84 ? 15.807 -12.997 -5.111 1.00 95.75 84 ASP A C 1
ATOM 664 O O . ASP A 1 84 ? 15.650 -13.118 -3.894 1.00 95.75 84 ASP A O 1
ATOM 668 N N . PHE A 1 85 ? 14.792 -12.621 -5.901 1.00 96.62 85 PHE A N 1
ATOM 669 C CA . PHE A 1 85 ? 13.487 -12.230 -5.359 1.00 96.62 85 PHE A CA 1
ATOM 670 C C . PHE A 1 85 ? 12.859 -13.358 -4.534 1.00 96.62 85 PHE A C 1
ATOM 672 O O . PHE A 1 85 ? 12.457 -13.149 -3.392 1.00 96.62 85 PHE A O 1
ATOM 679 N N . ASP A 1 86 ? 12.817 -14.580 -5.073 1.00 95.94 86 ASP A N 1
ATOM 680 C CA . ASP A 1 86 ? 12.222 -15.719 -4.366 1.00 95.94 86 ASP A CA 1
ATOM 681 C C . ASP A 1 86 ? 13.026 -16.113 -3.120 1.00 95.94 86 ASP A C 1
ATOM 683 O O . ASP A 1 86 ? 12.435 -16.561 -2.132 1.00 95.94 86 ASP A O 1
ATOM 687 N N . LYS A 1 87 ? 14.359 -15.943 -3.153 1.00 94.62 87 LYS A N 1
ATOM 688 C CA . LYS A 1 87 ? 15.232 -16.198 -1.999 1.00 94.62 87 LYS A CA 1
ATOM 689 C C . LYS A 1 87 ? 14.762 -15.346 -0.824 1.00 94.62 87 LYS A C 1
ATOM 691 O O . LYS A 1 87 ? 14.400 -15.909 0.206 1.00 94.62 87 LYS A O 1
ATOM 696 N N . TYR A 1 88 ? 14.692 -14.030 -1.015 1.00 96.62 88 TYR A N 1
ATOM 697 C CA . TYR A 1 88 ? 14.314 -13.102 0.047 1.00 96.62 88 TYR A CA 1
ATOM 698 C C . TYR A 1 88 ? 12.823 -13.184 0.396 1.00 96.62 88 TYR A C 1
ATOM 700 O O . TYR A 1 88 ? 12.470 -13.174 1.573 1.00 96.62 88 TYR A O 1
ATOM 708 N N . ALA A 1 89 ? 11.931 -13.357 -0.587 1.00 95.56 89 ALA A N 1
ATOM 709 C CA . ALA A 1 89 ? 10.483 -13.396 -0.358 1.00 95.56 89 ALA A CA 1
ATOM 710 C C . ALA A 1 89 ? 10.049 -14.513 0.606 1.00 95.56 89 ALA A C 1
ATOM 712 O O . ALA A 1 89 ? 9.059 -14.359 1.324 1.00 95.56 89 ALA A O 1
ATOM 713 N N . ARG A 1 90 ? 10.774 -15.638 0.645 1.00 94.25 90 ARG A N 1
ATOM 714 C CA . ARG A 1 90 ? 10.490 -16.733 1.587 1.00 94.25 90 ARG A CA 1
ATOM 715 C C . ARG A 1 90 ? 10.648 -16.314 3.046 1.00 94.25 90 ARG A C 1
ATOM 717 O O . ARG A 1 90 ? 9.837 -16.732 3.865 1.00 94.25 90 ARG A O 1
ATOM 724 N N . GLU A 1 91 ? 11.621 -15.467 3.366 1.00 94.00 91 GLU A N 1
ATOM 725 C CA . GLU A 1 91 ? 11.848 -15.010 4.742 1.00 94.00 91 GLU A CA 1
ATOM 726 C C . GLU A 1 91 ? 10.722 -14.088 5.230 1.00 94.00 91 GLU A C 1
ATOM 728 O O . GLU A 1 91 ? 10.262 -14.208 6.365 1.00 94.00 91 GLU A O 1
ATOM 733 N N . PHE A 1 92 ? 10.191 -13.237 4.346 1.00 92.56 92 PHE A N 1
ATOM 734 C CA . PHE A 1 92 ? 9.041 -12.383 4.660 1.00 92.56 92 PHE A CA 1
ATOM 735 C C . PHE A 1 92 ? 7.774 -13.189 4.959 1.00 92.56 92 PHE A C 1
ATOM 737 O O . PHE A 1 92 ? 7.015 -12.833 5.860 1.00 92.56 92 PHE A O 1
ATOM 744 N N . ARG A 1 93 ? 7.561 -14.318 4.268 1.00 86.94 93 ARG A N 1
ATOM 745 C CA . ARG A 1 93 ? 6.436 -15.228 4.559 1.00 86.94 93 ARG A CA 1
ATOM 746 C C . ARG A 1 93 ? 6.536 -15.862 5.948 1.00 86.94 93 ARG A C 1
ATOM 748 O O . ARG A 1 93 ? 5.508 -16.204 6.521 1.00 86.94 93 ARG A O 1
ATOM 755 N N . GLY A 1 94 ? 7.748 -15.987 6.492 1.00 80.88 94 GLY A N 1
ATOM 756 C CA . GLY A 1 94 ? 7.995 -16.449 7.859 1.00 80.88 94 GLY A CA 1
ATOM 757 C C . GLY A 1 94 ? 7.674 -15.414 8.947 1.00 80.88 94 GLY A C 1
ATOM 758 O O . GLY A 1 94 ? 7.691 -15.757 10.125 1.00 80.88 94 GLY A O 1
ATOM 759 N N . GLY A 1 95 ? 7.374 -14.158 8.585 1.00 82.81 95 GLY A N 1
ATOM 760 C CA . GLY A 1 95 ? 6.943 -13.097 9.511 1.00 82.81 95 GLY A CA 1
ATOM 761 C C . GLY A 1 95 ? 8.062 -12.357 10.260 1.00 82.81 95 GLY A C 1
ATOM 762 O O . GLY A 1 95 ? 7.778 -11.392 10.982 1.00 82.81 95 GLY A O 1
ATOM 763 N N . SER A 1 96 ? 9.314 -12.776 10.065 1.00 86.19 96 SER A N 1
ATOM 764 C CA . SER A 1 96 ? 10.517 -12.182 10.664 1.00 86.19 96 SER A CA 1
ATOM 765 C C . SER A 1 96 ? 11.694 -12.278 9.678 1.00 86.19 96 SER A C 1
ATOM 767 O O . SER A 1 96 ? 12.540 -13.160 9.831 1.00 86.19 96 SER A O 1
ATOM 769 N N . PRO A 1 97 ? 11.734 -11.432 8.631 1.00 93.38 97 PRO A N 1
ATOM 770 C CA . PRO A 1 97 ? 12.814 -11.451 7.647 1.00 93.38 97 PRO A CA 1
ATOM 771 C C . PRO A 1 97 ? 14.151 -11.018 8.263 1.00 93.38 97 PRO A C 1
ATOM 773 O O . PRO A 1 97 ? 14.182 -10.171 9.158 1.00 93.38 97 PRO A O 1
ATOM 776 N N . SER A 1 98 ? 15.267 -11.565 7.773 1.00 94.81 98 SER A N 1
ATOM 777 C CA . SER A 1 98 ? 16.597 -11.117 8.198 1.00 94.81 98 SER A CA 1
ATOM 778 C C . SER A 1 98 ? 16.925 -9.700 7.684 1.00 94.81 98 SER A C 1
ATOM 780 O O . SER A 1 98 ? 16.391 -9.267 6.657 1.00 94.81 98 SER A O 1
ATOM 782 N N . PRO A 1 99 ? 17.870 -8.973 8.317 1.00 93.56 99 PRO A N 1
ATOM 783 C CA . PRO A 1 99 ? 18.376 -7.707 7.776 1.00 93.56 99 PRO A CA 1
ATOM 784 C C . PRO A 1 99 ? 19.012 -7.835 6.381 1.00 93.56 99 PRO A C 1
ATOM 786 O O . PRO A 1 99 ? 19.073 -6.857 5.635 1.00 93.56 99 PRO A O 1
ATOM 789 N N . GLU A 1 100 ? 19.517 -9.018 6.013 1.00 95.75 100 GLU A N 1
ATOM 790 C CA . GLU A 1 100 ? 19.980 -9.295 4.648 1.00 95.75 100 GLU A CA 1
ATOM 791 C C . GLU A 1 100 ? 18.803 -9.327 3.673 1.00 95.75 100 GLU A C 1
ATOM 793 O O . GLU A 1 100 ? 18.860 -8.649 2.651 1.00 95.75 100 GLU A O 1
ATOM 798 N N . ALA A 1 101 ? 17.725 -10.044 3.999 1.00 96.12 101 ALA A N 1
ATOM 799 C CA . ALA A 1 101 ? 16.551 -10.124 3.137 1.00 96.12 101 ALA A CA 1
ATOM 800 C C . ALA A 1 101 ? 15.869 -8.772 2.933 1.00 96.12 101 ALA A C 1
ATOM 802 O O . ALA A 1 101 ? 15.475 -8.451 1.810 1.00 96.12 101 ALA A O 1
ATOM 803 N N . THR A 1 102 ? 15.789 -7.954 3.984 1.00 94.25 102 THR A N 1
ATOM 804 C CA . THR A 1 102 ? 15.274 -6.583 3.883 1.00 94.25 102 THR A CA 1
ATOM 805 C C . THR A 1 102 ? 16.116 -5.738 2.929 1.00 94.25 102 THR A C 1
ATOM 807 O O . THR A 1 102 ? 15.575 -5.201 1.965 1.00 94.25 102 THR A O 1
ATOM 810 N N . ARG A 1 103 ? 17.446 -5.705 3.106 1.00 95.06 103 ARG A N 1
ATOM 811 C CA . ARG A 1 103 ? 18.351 -4.975 2.196 1.00 95.06 103 ARG A CA 1
ATOM 812 C C . ARG A 1 103 ? 18.321 -5.521 0.768 1.00 95.06 103 ARG A C 1
ATOM 814 O O . ARG A 1 103 ? 18.389 -4.756 -0.190 1.00 95.06 103 ARG A O 1
ATOM 821 N N . GLY A 1 104 ? 18.206 -6.838 0.613 1.00 97.00 104 GLY A N 1
ATOM 822 C CA . GLY A 1 104 ? 18.085 -7.499 -0.681 1.00 97.00 104 GLY A CA 1
ATOM 823 C C . GLY A 1 104 ? 16.833 -7.063 -1.441 1.00 97.00 104 GLY A C 1
ATOM 824 O O . GLY A 1 104 ? 16.918 -6.699 -2.614 1.00 97.00 104 GLY A O 1
ATOM 825 N N . MET A 1 105 ? 15.685 -7.018 -0.761 1.00 97.00 105 MET A N 1
ATOM 826 C CA . MET A 1 105 ? 14.431 -6.522 -1.335 1.00 97.00 105 MET A CA 1
ATOM 827 C C . MET A 1 105 ? 14.472 -5.025 -1.641 1.00 97.00 105 MET A C 1
ATOM 829 O O . MET A 1 105 ? 14.019 -4.617 -2.707 1.00 97.00 105 MET A O 1
ATOM 833 N N . GLU A 1 106 ? 15.056 -4.207 -0.765 1.00 94.81 106 GLU A N 1
ATOM 834 C CA . GLU A 1 106 ? 15.269 -2.779 -1.033 1.00 94.81 106 GLU A CA 1
ATOM 835 C C . GLU A 1 106 ? 16.136 -2.558 -2.279 1.00 94.81 106 GLU A C 1
ATOM 837 O O . GLU A 1 106 ? 15.814 -1.716 -3.117 1.00 94.81 106 GLU A O 1
ATOM 842 N N . ASN A 1 107 ? 17.208 -3.341 -2.441 1.00 95.94 107 ASN A N 1
ATOM 843 C CA . ASN A 1 107 ? 18.066 -3.268 -3.619 1.00 95.94 107 ASN A CA 1
ATOM 844 C C . ASN A 1 107 ? 17.334 -3.715 -4.892 1.00 95.94 107 ASN A C 1
ATOM 846 O O . ASN A 1 107 ? 17.460 -3.058 -5.924 1.00 95.94 107 ASN A O 1
ATOM 850 N N . ILE A 1 108 ? 16.528 -4.782 -4.829 1.00 96.94 108 ILE A N 1
ATOM 851 C CA . ILE A 1 108 ? 15.650 -5.163 -5.944 1.00 96.94 108 ILE A CA 1
ATOM 852 C C . ILE A 1 108 ? 14.718 -4.001 -6.288 1.00 96.94 108 ILE A C 1
ATOM 854 O O . ILE A 1 108 ? 14.606 -3.635 -7.456 1.00 96.94 108 ILE A O 1
ATOM 858 N N . ALA A 1 109 ? 14.089 -3.383 -5.290 1.00 95.06 109 ALA A N 1
ATOM 859 C CA . ALA A 1 109 ? 13.156 -2.300 -5.542 1.00 95.06 109 ALA A CA 1
ATOM 860 C C . ALA A 1 109 ? 13.822 -1.083 -6.189 1.00 95.06 109 ALA A C 1
ATOM 862 O O . ALA A 1 109 ? 13.277 -0.483 -7.114 1.00 95.06 109 ALA A O 1
ATOM 863 N N . PHE A 1 110 ? 15.041 -0.768 -5.758 1.00 92.69 110 PHE A N 1
ATOM 864 C CA . PHE A 1 110 ? 15.857 0.273 -6.360 1.00 92.69 110 PHE A CA 1
ATOM 865 C C . PHE A 1 110 ? 16.236 -0.048 -7.816 1.00 92.69 110 PHE A C 1
ATOM 867 O O . PHE A 1 110 ? 16.042 0.783 -8.703 1.00 92.69 110 PHE A O 1
ATOM 874 N N . GLN A 1 111 ? 16.743 -1.256 -8.083 1.00 94.00 111 GLN A N 1
ATOM 875 C CA . GLN A 1 111 ? 17.186 -1.675 -9.419 1.00 94.00 111 GLN A CA 1
ATOM 876 C C . GLN A 1 111 ? 16.034 -1.777 -10.425 1.00 94.00 111 GLN A C 1
ATOM 878 O O . GLN A 1 111 ? 16.217 -1.494 -11.609 1.00 94.00 111 GLN A O 1
ATOM 883 N N . TYR A 1 112 ? 14.851 -2.165 -9.952 1.00 94.88 112 TYR A N 1
ATOM 884 C CA . TYR A 1 112 ? 13.651 -2.358 -10.762 1.00 94.88 112 TYR A CA 1
ATOM 885 C C . TYR A 1 112 ? 12.649 -1.212 -10.604 1.00 94.88 112 TYR A C 1
ATOM 887 O O . TYR A 1 112 ? 11.457 -1.399 -10.851 1.00 94.88 112 TYR A O 1
ATOM 895 N N . LYS A 1 113 ? 13.113 -0.019 -10.211 1.00 92.38 113 LYS A N 1
ATOM 896 C CA . LYS A 1 113 ? 12.266 1.168 -10.070 1.00 92.38 113 LYS A CA 1
ATOM 897 C C . LYS A 1 113 ? 11.463 1.406 -11.352 1.00 92.38 113 LYS A C 1
ATOM 899 O O . LYS A 1 113 ? 12.042 1.553 -12.428 1.00 92.38 113 LYS A O 1
ATOM 904 N N . MET A 1 114 ? 10.138 1.471 -11.224 1.00 91.94 114 MET A N 1
ATOM 905 C CA . MET A 1 114 ? 9.160 1.602 -12.310 1.00 91.94 114 MET A CA 1
ATOM 906 C C . MET A 1 114 ? 9.096 0.421 -13.293 1.00 91.94 114 MET A C 1
ATOM 908 O O . MET A 1 114 ? 8.540 0.560 -14.385 1.00 91.94 114 MET A O 1
ATOM 912 N N . LEU A 1 115 ? 9.636 -0.741 -12.915 1.00 93.94 115 LEU A N 1
ATOM 913 C CA . LEU A 1 115 ? 9.730 -1.958 -13.728 1.00 93.94 115 LEU A CA 1
ATOM 914 C C . LEU A 1 115 ? 8.999 -3.143 -13.069 1.00 93.94 115 LEU A C 1
ATOM 916 O O . LEU A 1 115 ? 9.440 -4.288 -13.174 1.00 93.94 115 LEU A O 1
ATOM 920 N N . VAL A 1 116 ? 7.865 -2.872 -12.413 1.00 92.50 116 VAL A N 1
ATOM 921 C CA . VAL A 1 116 ? 6.932 -3.840 -11.792 1.00 92.50 116 VAL A CA 1
ATOM 922 C C . VAL A 1 116 ? 7.452 -4.476 -10.497 1.00 92.50 116 VAL A C 1
ATOM 924 O O . VAL A 1 116 ? 6.704 -4.580 -9.522 1.00 92.50 116 VAL A O 1
ATOM 927 N N . TRP A 1 117 ? 8.710 -4.919 -10.468 1.00 95.44 117 TRP A N 1
ATOM 928 C CA . TRP A 1 117 ? 9.289 -5.639 -9.327 1.00 95.44 117 TRP A CA 1
ATOM 929 C C . TRP A 1 117 ? 9.610 -4.752 -8.125 1.00 95.44 117 TRP A C 1
ATOM 931 O O . TRP A 1 117 ? 9.710 -5.260 -7.010 1.00 95.44 117 TRP A O 1
ATOM 941 N N . ASP A 1 118 ? 9.695 -3.441 -8.327 1.00 95.00 118 ASP A N 1
ATOM 942 C CA . ASP A 1 118 ? 9.791 -2.456 -7.255 1.00 95.00 118 ASP A CA 1
ATOM 943 C C . ASP A 1 118 ? 8.579 -2.469 -6.335 1.00 95.00 118 ASP A C 1
ATOM 945 O O . ASP A 1 118 ? 8.720 -2.636 -5.123 1.00 95.00 118 ASP A O 1
ATOM 949 N N . VAL A 1 119 ? 7.380 -2.409 -6.911 1.00 94.56 119 VAL A N 1
ATOM 950 C CA . VAL A 1 119 ? 6.136 -2.473 -6.140 1.00 94.56 119 VAL A CA 1
ATOM 951 C C . VAL A 1 119 ? 6.026 -3.810 -5.407 1.00 94.56 119 VAL A C 1
ATOM 953 O O . VAL A 1 119 ? 5.668 -3.837 -4.232 1.00 94.56 119 VAL A O 1
ATOM 956 N N . GLN A 1 120 ? 6.380 -4.920 -6.064 1.00 95.06 120 GLN A N 1
ATOM 957 C CA . GLN A 1 120 ? 6.332 -6.251 -5.445 1.00 95.06 120 GLN A CA 1
ATOM 958 C C . GLN A 1 120 ? 7.299 -6.382 -4.262 1.00 95.06 120 GLN A C 1
ATOM 960 O O . GLN A 1 120 ? 6.941 -6.964 -3.239 1.00 95.06 120 GLN A O 1
ATOM 965 N N . ALA A 1 121 ? 8.505 -5.826 -4.376 1.00 96.38 121 ALA A N 1
ATOM 966 C CA . ALA A 1 121 ? 9.467 -5.809 -3.283 1.00 96.38 121 ALA A CA 1
ATOM 967 C C . ALA A 1 121 ? 8.976 -4.933 -2.117 1.00 96.38 121 ALA A C 1
ATOM 969 O O . ALA A 1 121 ? 8.986 -5.377 -0.968 1.00 96.38 121 ALA A O 1
ATOM 970 N N . TYR A 1 122 ? 8.458 -3.730 -2.389 1.00 95.81 122 TYR A N 1
ATOM 971 C CA . TYR A 1 122 ? 7.937 -2.853 -1.336 1.00 95.81 122 TYR A CA 1
ATOM 972 C C . TYR A 1 122 ? 6.693 -3.405 -0.635 1.00 95.81 122 TYR A C 1
ATOM 974 O O . TYR A 1 122 ? 6.560 -3.222 0.574 1.00 95.81 122 TYR A O 1
ATOM 982 N N . LEU A 1 123 ? 5.832 -4.153 -1.332 1.00 94.56 123 LEU A N 1
ATOM 983 C CA . LEU A 1 123 ? 4.706 -4.862 -0.709 1.00 94.56 123 LEU A CA 1
ATOM 984 C C . LEU A 1 123 ? 5.145 -5.874 0.360 1.00 94.56 123 LEU A C 1
ATOM 986 O O . LEU A 1 123 ? 4.376 -6.159 1.278 1.00 94.56 123 LEU A O 1
ATOM 990 N N . LEU A 1 124 ? 6.366 -6.407 0.260 1.00 94.75 124 LEU A N 1
ATOM 991 C CA . LEU A 1 124 ? 6.946 -7.292 1.272 1.00 94.75 124 LEU A CA 1
ATOM 992 C C . LEU A 1 124 ? 7.653 -6.504 2.381 1.00 94.75 124 LEU A C 1
ATOM 994 O O . LEU A 1 124 ? 7.524 -6.851 3.552 1.00 94.75 124 LEU A O 1
ATOM 998 N N . VAL A 1 125 ? 8.359 -5.426 2.033 1.00 94.75 125 VAL A N 1
ATOM 999 C CA . VAL A 1 125 ? 9.164 -4.634 2.981 1.00 94.75 125 VAL A CA 1
ATOM 1000 C C . VAL A 1 125 ? 8.312 -3.736 3.884 1.00 94.75 125 VAL A C 1
ATOM 1002 O O . VAL A 1 125 ? 8.555 -3.658 5.088 1.00 94.75 125 VAL A O 1
ATOM 1005 N N . PHE A 1 126 ? 7.295 -3.066 3.341 1.00 94.50 126 PHE A N 1
ATOM 1006 C CA . PHE A 1 126 ? 6.513 -2.069 4.080 1.00 94.50 126 PHE A CA 1
ATOM 1007 C C . PHE A 1 126 ? 5.769 -2.610 5.311 1.00 94.50 126 PHE A C 1
ATOM 1009 O O . PHE A 1 126 ? 5.758 -1.915 6.330 1.00 94.50 126 PHE A O 1
ATOM 1016 N N . PRO A 1 127 ? 5.183 -3.823 5.300 1.00 91.25 127 PRO A N 1
ATOM 1017 C CA . PRO A 1 127 ? 4.637 -4.428 6.515 1.00 91.25 127 PRO A CA 1
ATOM 1018 C C . PRO A 1 127 ? 5.660 -4.532 7.652 1.00 91.25 127 PRO A C 1
ATOM 1020 O O . PRO A 1 127 ? 5.327 -4.234 8.800 1.00 91.25 127 PRO A O 1
ATOM 1023 N N . THR A 1 128 ? 6.906 -4.902 7.340 1.00 91.88 128 THR A N 1
ATOM 1024 C CA . THR A 1 128 ? 7.999 -4.964 8.321 1.00 91.88 128 THR A CA 1
ATOM 1025 C C . THR A 1 128 ? 8.336 -3.571 8.838 1.00 91.88 128 THR A C 1
ATOM 1027 O O . THR A 1 128 ? 8.414 -3.372 10.045 1.00 91.88 128 THR A O 1
ATOM 1030 N N . TYR A 1 129 ? 8.424 -2.576 7.952 1.00 92.56 129 TYR A N 1
ATOM 1031 C CA . TYR A 1 129 ? 8.639 -1.189 8.368 1.00 92.56 129 TYR A CA 1
ATOM 1032 C C . TYR A 1 129 ? 7.551 -0.682 9.319 1.00 92.56 129 TYR A C 1
ATOM 1034 O O . TYR A 1 129 ? 7.875 -0.053 10.321 1.00 92.56 129 TYR A O 1
ATOM 1042 N N . LEU A 1 130 ? 6.273 -0.970 9.050 1.00 89.94 130 LEU A N 1
ATOM 1043 C CA . LEU A 1 130 ? 5.184 -0.600 9.960 1.00 89.94 130 LEU A CA 1
ATOM 1044 C C . LEU A 1 130 ? 5.296 -1.318 11.311 1.00 89.94 130 LEU A C 1
ATOM 1046 O O . LEU A 1 130 ? 5.114 -0.686 12.348 1.00 89.94 130 LEU A O 1
ATOM 1050 N N . LYS A 1 131 ? 5.614 -2.619 11.311 1.00 88.50 131 LYS A N 1
ATOM 1051 C CA . LYS A 1 131 ? 5.807 -3.407 12.540 1.00 88.50 131 LYS A CA 1
ATOM 1052 C C . LYS A 1 131 ? 6.932 -2.835 13.408 1.00 88.50 131 LYS A C 1
ATOM 1054 O O . LYS A 1 131 ? 6.786 -2.774 14.626 1.00 88.50 131 LYS A O 1
ATOM 1059 N N . ASP A 1 132 ? 8.006 -2.378 12.773 1.00 89.50 132 ASP A N 1
ATOM 1060 C CA . ASP A 1 132 ? 9.190 -1.831 13.436 1.00 89.50 132 ASP A CA 1
ATOM 1061 C C . ASP A 1 132 ? 9.078 -0.318 13.711 1.00 89.50 132 ASP A C 1
ATOM 1063 O O . ASP A 1 132 ? 10.050 0.311 14.127 1.00 89.50 132 ASP A O 1
ATOM 1067 N N . ASN A 1 133 ? 7.907 0.294 13.473 1.00 89.50 133 ASN A N 1
ATOM 1068 C CA . ASN A 1 133 ? 7.690 1.744 13.552 1.00 89.50 133 ASN A CA 1
ATOM 1069 C C . ASN A 1 133 ? 8.655 2.579 12.680 1.00 89.50 133 ASN A C 1
ATOM 1071 O O . ASN A 1 133 ? 8.837 3.778 12.898 1.00 89.50 133 ASN A O 1
ATOM 1075 N N . ASN A 1 134 ? 9.236 1.982 11.639 1.00 91.44 134 ASN A N 1
ATOM 1076 C CA . ASN A 1 134 ? 10.068 2.660 10.650 1.00 91.44 134 ASN A CA 1
ATOM 1077 C C . ASN A 1 134 ? 9.207 3.343 9.573 1.00 91.44 134 ASN A C 1
ATOM 1079 O O . ASN A 1 134 ? 9.276 3.048 8.378 1.00 91.44 134 ASN A O 1
ATOM 1083 N N . THR A 1 135 ? 8.367 4.285 9.992 1.00 93.06 135 THR A N 1
ATOM 1084 C CA . THR A 1 135 ? 7.487 5.028 9.080 1.00 93.06 135 THR A CA 1
ATOM 1085 C C . THR A 1 135 ? 8.271 5.997 8.190 1.00 93.06 135 THR A C 1
ATOM 1087 O O . THR A 1 135 ? 7.857 6.262 7.063 1.00 93.06 135 THR A O 1
ATOM 1090 N N . ALA A 1 136 ? 9.448 6.453 8.635 1.00 92.12 136 ALA A N 1
ATOM 1091 C CA . ALA A 1 136 ? 10.367 7.269 7.843 1.00 92.12 136 ALA A CA 1
ATOM 1092 C C . ALA A 1 136 ? 10.858 6.544 6.576 1.00 92.12 136 ALA A C 1
ATOM 1094 O O . ALA A 1 136 ? 10.941 7.159 5.511 1.00 92.12 136 ALA A O 1
ATOM 1095 N N . GLY A 1 137 ? 11.127 5.235 6.661 1.00 91.25 137 GLY A N 1
ATOM 1096 C CA . GLY A 1 137 ? 11.491 4.415 5.503 1.00 91.25 137 GLY A CA 1
ATOM 1097 C C . GLY A 1 137 ? 10.390 4.373 4.439 1.00 91.25 137 GLY A C 1
ATOM 1098 O O . GLY A 1 137 ? 10.672 4.544 3.255 1.00 91.25 137 GLY A O 1
ATOM 1099 N N . ILE A 1 138 ? 9.127 4.231 4.859 1.00 93.38 138 ILE A N 1
ATOM 1100 C CA . ILE A 1 138 ? 7.966 4.253 3.951 1.00 93.38 138 ILE A CA 1
ATOM 1101 C C . ILE A 1 138 ? 7.825 5.631 3.301 1.00 93.38 138 ILE A C 1
ATOM 1103 O O . ILE A 1 138 ? 7.683 5.723 2.082 1.00 93.38 138 ILE A O 1
ATOM 1107 N N . MET A 1 139 ? 7.900 6.699 4.104 1.00 93.50 139 MET A N 1
ATOM 1108 C CA . MET A 1 139 ? 7.786 8.079 3.624 1.00 93.50 139 MET A CA 1
ATOM 1109 C C . MET A 1 139 ? 8.824 8.389 2.548 1.00 93.50 139 MET A C 1
ATOM 1111 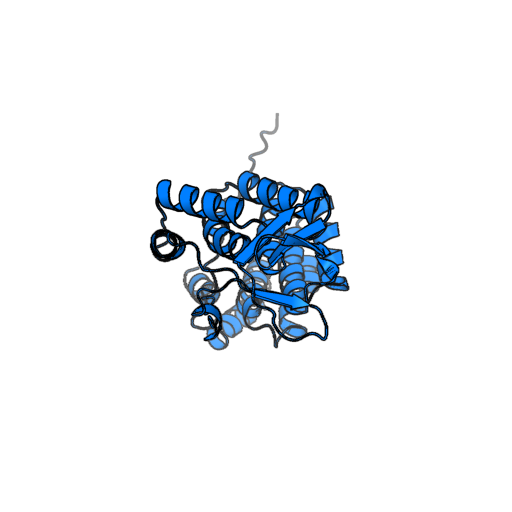O O . MET A 1 139 ? 8.458 8.871 1.481 1.00 93.50 139 MET A O 1
ATOM 1115 N N . LYS A 1 140 ? 10.090 8.017 2.777 1.00 92.50 140 LYS A N 1
ATOM 1116 C CA . LYS A 1 140 ? 11.169 8.204 1.800 1.00 92.50 140 LYS A CA 1
ATOM 1117 C C . LYS A 1 140 ? 10.841 7.555 0.453 1.00 92.50 140 LYS A C 1
ATOM 1119 O O . LYS A 1 140 ? 10.978 8.193 -0.583 1.00 92.50 140 LYS A O 1
ATOM 1124 N N . VAL A 1 141 ? 10.388 6.302 0.457 1.00 90.81 141 VAL A N 1
ATOM 1125 C CA . VAL A 1 141 ? 10.047 5.592 -0.786 1.00 90.81 141 VAL A CA 1
ATOM 1126 C C . VAL A 1 141 ? 8.854 6.241 -1.492 1.00 90.81 141 VAL A C 1
ATOM 1128 O O . VAL A 1 141 ? 8.856 6.373 -2.713 1.00 90.81 141 VAL A O 1
ATOM 1131 N N . CYS A 1 142 ? 7.838 6.672 -0.747 1.00 88.81 142 CYS A N 1
ATOM 1132 C CA . CYS A 1 142 ? 6.664 7.313 -1.337 1.00 88.81 142 CYS A CA 1
ATOM 1133 C C . CYS A 1 142 ? 7.007 8.684 -1.936 1.00 88.81 142 CYS A C 1
ATOM 1135 O O . CYS A 1 142 ? 6.609 8.970 -3.064 1.00 88.81 142 CYS A O 1
ATOM 1137 N N . ASP A 1 143 ? 7.828 9.479 -1.248 1.00 89.81 143 ASP A N 1
ATOM 1138 C CA . ASP A 1 143 ? 8.360 10.739 -1.772 1.00 89.81 143 ASP A CA 1
ATOM 1139 C C . ASP A 1 143 ? 9.199 10.495 -3.049 1.00 89.81 143 ASP A C 1
ATOM 1141 O O . ASP A 1 143 ? 9.137 11.266 -4.008 1.00 89.81 143 ASP A O 1
ATOM 1145 N N . ASP A 1 144 ? 9.946 9.386 -3.122 1.00 87.25 144 ASP A N 1
ATOM 1146 C CA . ASP A 1 144 ? 10.697 8.980 -4.319 1.00 87.25 144 ASP A CA 1
ATOM 1147 C C . ASP A 1 144 ? 9.805 8.612 -5.515 1.00 87.25 144 ASP A C 1
ATOM 1149 O O . ASP A 1 144 ? 10.253 8.766 -6.659 1.00 87.25 144 ASP A O 1
ATOM 1153 N N . TYR A 1 145 ? 8.589 8.110 -5.276 1.00 87.00 145 TYR A N 1
ATOM 1154 C CA . TYR A 1 145 ? 7.584 7.863 -6.318 1.00 87.00 145 TYR A CA 1
ATOM 1155 C C . TYR A 1 145 ? 6.893 9.149 -6.751 1.00 87.00 145 TYR A C 1
ATOM 1157 O O . TYR A 1 145 ? 6.759 9.386 -7.953 1.00 87.00 145 TYR A O 1
ATOM 1165 N N . GLU A 1 146 ? 6.487 9.996 -5.806 1.00 86.31 146 GLU A N 1
ATOM 1166 C CA . GLU A 1 146 ? 5.816 11.263 -6.109 1.00 86.31 146 GLU A CA 1
ATOM 1167 C C . GLU A 1 146 ? 6.711 12.195 -6.933 1.00 86.31 146 GLU A C 1
ATOM 1169 O O . GLU A 1 146 ? 6.229 12.827 -7.873 1.00 86.31 146 GLU A O 1
ATOM 1174 N N . ARG A 1 147 ? 8.029 12.196 -6.677 1.00 86.19 147 ARG A N 1
ATOM 1175 C CA . ARG A 1 147 ? 9.017 12.930 -7.492 1.00 86.19 147 ARG A CA 1
ATOM 1176 C C . ARG A 1 147 ? 9.099 12.472 -8.949 1.00 86.19 147 ARG A C 1
ATOM 1178 O O . ARG A 1 147 ? 9.644 13.195 -9.774 1.00 86.19 147 ARG A O 1
ATOM 1185 N N . VAL A 1 148 ? 8.625 11.267 -9.253 1.00 82.19 148 VAL A N 1
ATOM 1186 C CA . VAL A 1 148 ? 8.852 10.599 -10.540 1.00 82.19 148 VAL A CA 1
ATOM 1187 C C . VAL A 1 148 ? 7.559 10.385 -11.329 1.00 82.19 148 VAL A C 1
ATOM 1189 O O . VAL A 1 148 ? 7.560 10.496 -12.547 1.00 82.19 148 VAL A O 1
ATOM 1192 N N . THR A 1 149 ? 6.450 10.083 -10.657 1.00 77.81 149 THR A N 1
ATOM 1193 C CA . THR A 1 149 ? 5.206 9.605 -11.294 1.00 77.81 149 THR A CA 1
ATOM 1194 C C . THR A 1 149 ? 3.952 10.348 -10.854 1.00 77.81 149 THR A C 1
ATOM 1196 O O . THR A 1 149 ? 2.848 9.917 -11.190 1.00 77.81 149 THR A O 1
ATOM 1199 N N . SER A 1 150 ? 4.124 11.417 -10.065 1.00 76.19 150 SER A N 1
ATOM 1200 C CA . SER A 1 150 ? 3.085 12.224 -9.405 1.00 76.19 150 SER A CA 1
ATOM 1201 C C . SER A 1 150 ? 2.086 11.463 -8.523 1.00 76.19 150 SER A C 1
ATOM 1203 O O . SER A 1 150 ? 1.264 12.096 -7.870 1.00 76.19 150 SER A O 1
ATOM 1205 N N . THR A 1 151 ? 2.136 10.129 -8.485 1.00 80.12 151 THR A N 1
ATOM 1206 C CA . THR A 1 151 ? 1.187 9.266 -7.777 1.00 80.12 151 THR A CA 1
ATOM 1207 C C . THR A 1 151 ? 1.906 8.043 -7.222 1.00 80.12 151 THR A C 1
ATOM 1209 O O . THR A 1 151 ? 2.721 7.418 -7.894 1.00 80.12 151 THR A O 1
ATOM 1212 N N . VAL A 1 152 ? 1.611 7.683 -5.977 1.00 88.12 152 VAL A N 1
ATOM 1213 C CA . VAL A 1 152 ? 2.082 6.418 -5.404 1.00 88.12 152 VAL A CA 1
ATOM 1214 C C . VAL A 1 152 ? 1.252 5.281 -6.013 1.00 88.12 152 VAL A C 1
ATOM 1216 O O . VAL A 1 152 ? 0.024 5.411 -6.057 1.00 88.12 152 VAL A O 1
ATOM 1219 N N . PRO A 1 153 ? 1.869 4.164 -6.450 1.00 90.44 153 PRO A N 1
ATOM 1220 C CA . PRO A 1 153 ? 1.127 3.017 -6.964 1.00 90.44 153 PRO A CA 1
ATOM 1221 C C . PRO A 1 153 ? 0.021 2.575 -6.000 1.00 90.44 153 PRO A C 1
ATOM 1223 O O . PRO A 1 153 ? 0.283 2.432 -4.806 1.00 90.44 153 PRO A O 1
ATOM 1226 N N . ASP A 1 154 ? -1.183 2.308 -6.514 1.00 90.88 154 ASP A N 1
ATOM 1227 C CA . ASP A 1 154 ? -2.376 1.930 -5.734 1.00 90.88 154 ASP A CA 1
ATOM 1228 C C . ASP A 1 154 ? -2.085 0.881 -4.649 1.00 90.88 154 ASP A C 1
ATOM 1230 O O . ASP A 1 154 ? -2.507 1.014 -3.501 1.00 90.88 154 ASP A O 1
ATOM 1234 N N . ALA A 1 155 ? -1.293 -0.140 -4.991 1.00 90.75 155 ALA A N 1
ATOM 1235 C CA . ALA A 1 155 ? -0.927 -1.226 -4.084 1.00 90.75 155 ALA A CA 1
ATOM 1236 C C . ALA A 1 155 ? -0.126 -0.765 -2.847 1.00 90.75 155 ALA A C 1
ATOM 1238 O O . ALA A 1 155 ? -0.145 -1.433 -1.815 1.00 90.75 155 ALA A O 1
ATOM 1239 N N . LEU A 1 156 ? 0.573 0.369 -2.935 1.00 93.12 156 LEU A N 1
ATOM 1240 C CA . LEU A 1 156 ? 1.392 0.934 -1.862 1.00 93.12 156 LEU A CA 1
ATOM 1241 C C . LEU A 1 156 ? 0.688 2.066 -1.096 1.00 93.12 156 LEU A C 1
ATOM 1243 O O . LEU A 1 156 ? 1.115 2.398 0.012 1.00 93.12 156 LEU A O 1
ATOM 1247 N N . GLN A 1 157 ? -0.396 2.638 -1.632 1.00 93.62 157 GLN A N 1
ATOM 1248 C CA . GLN A 1 157 ? -1.059 3.817 -1.053 1.00 93.62 157 GLN A CA 1
ATOM 1249 C C . GLN A 1 157 ? -1.515 3.607 0.395 1.00 93.62 157 GLN A C 1
ATOM 1251 O O . GLN A 1 157 ? -1.318 4.480 1.238 1.00 93.62 157 GLN A O 1
ATOM 1256 N N . GLY A 1 158 ? -2.051 2.429 0.729 1.00 93.75 158 GLY A N 1
ATOM 1257 C CA . GLY A 1 158 ? -2.474 2.128 2.100 1.00 93.75 158 GLY A CA 1
ATOM 1258 C C . GLY A 1 158 ? -1.331 2.210 3.123 1.00 93.75 158 GLY A C 1
ATOM 1259 O O . GLY A 1 158 ? -1.534 2.692 4.237 1.00 93.75 158 GLY A O 1
ATOM 1260 N N . PHE A 1 159 ? -0.118 1.790 2.748 1.00 94.44 159 PHE A N 1
ATOM 1261 C CA . PHE A 1 159 ? 1.069 1.909 3.603 1.00 94.44 159 PHE A CA 1
ATOM 1262 C C . PHE A 1 159 ? 1.521 3.358 3.732 1.00 94.44 159 PHE A C 1
ATOM 1264 O O . PHE A 1 159 ? 1.845 3.805 4.831 1.00 94.44 159 PHE A O 1
ATOM 1271 N N . PHE A 1 160 ? 1.492 4.097 2.624 1.00 94.94 160 PHE A N 1
ATOM 1272 C CA . PHE A 1 160 ? 1.816 5.515 2.609 1.00 94.94 160 PHE A CA 1
ATOM 1273 C C . PHE A 1 160 ? 0.901 6.316 3.539 1.00 94.94 160 PHE A C 1
ATOM 1275 O O . PHE A 1 160 ? 1.378 7.063 4.389 1.00 94.94 160 PHE A O 1
ATOM 1282 N N . TRP A 1 161 ? -0.413 6.115 3.450 1.00 96.75 161 TRP A N 1
ATOM 1283 C CA . TRP A 1 161 ? -1.365 6.819 4.306 1.00 96.75 161 TRP A CA 1
ATOM 1284 C C . TRP A 1 161 ? -1.211 6.463 5.783 1.00 96.75 161 TRP A C 1
ATOM 1286 O O . TRP A 1 161 ? -1.300 7.349 6.630 1.00 96.75 161 TRP A O 1
ATOM 1296 N N . LYS A 1 162 ? -0.918 5.197 6.100 1.00 94.56 162 LYS A N 1
ATOM 1297 C CA . LYS A 1 162 ? -0.581 4.787 7.471 1.00 94.56 162 LYS A CA 1
ATOM 1298 C C . LYS A 1 162 ? 0.684 5.491 7.961 1.00 94.56 162 LYS A C 1
ATOM 1300 O O . LYS A 1 162 ? 0.689 6.023 9.064 1.00 94.56 162 LYS A O 1
ATOM 1305 N N . ALA A 1 163 ? 1.720 5.583 7.128 1.00 95.38 163 ALA A N 1
ATOM 1306 C CA . ALA A 1 163 ? 2.927 6.327 7.474 1.00 95.38 163 ALA A CA 1
ATOM 1307 C C . ALA A 1 163 ? 2.644 7.825 7.691 1.00 95.38 163 ALA A C 1
ATOM 1309 O O . ALA A 1 163 ? 3.152 8.397 8.653 1.00 95.38 163 ALA A O 1
ATOM 1310 N N . LEU A 1 164 ? 1.805 8.461 6.865 1.00 95.56 164 LEU A N 1
ATOM 1311 C CA . LEU A 1 164 ? 1.386 9.854 7.066 1.00 95.56 164 LEU A CA 1
ATOM 1312 C C . LEU A 1 164 ? 0.626 10.048 8.383 1.00 95.56 164 LEU A C 1
ATOM 1314 O O . LEU A 1 164 ? 0.867 11.036 9.078 1.00 95.56 164 LEU A O 1
ATOM 1318 N N . LEU A 1 165 ? -0.279 9.121 8.715 1.00 95.69 165 LEU A N 1
ATOM 1319 C CA . LEU A 1 165 ? -1.063 9.145 9.949 1.00 95.69 165 LEU A CA 1
ATOM 1320 C C . LEU A 1 165 ? -0.146 9.073 11.178 1.00 95.69 165 LEU A C 1
ATOM 1322 O O . LEU A 1 165 ? -0.191 9.959 12.027 1.00 95.69 165 LEU A O 1
ATOM 1326 N N . GLU A 1 166 ? 0.751 8.086 11.220 1.00 93.06 166 GLU A N 1
ATOM 1327 C CA . GLU A 1 166 ? 1.713 7.901 12.316 1.00 93.06 166 GLU A CA 1
ATOM 1328 C C . GLU A 1 166 ? 2.683 9.089 12.457 1.00 93.06 166 GLU A C 1
ATOM 1330 O O . GLU A 1 166 ? 3.034 9.497 13.564 1.00 93.06 166 GLU A O 1
ATOM 1335 N N . ASN A 1 167 ? 3.074 9.712 11.338 1.00 92.12 167 ASN A N 1
ATOM 1336 C CA . ASN A 1 167 ? 3.907 10.920 11.332 1.00 92.12 167 ASN A CA 1
ATOM 1337 C C . ASN A 1 167 ? 3.116 12.222 11.559 1.00 92.12 167 ASN A C 1
ATOM 1339 O O . ASN A 1 167 ? 3.681 13.309 11.425 1.00 92.12 167 ASN A O 1
ATOM 1343 N N . ARG A 1 168 ? 1.817 12.145 11.882 1.00 94.19 168 ARG A N 1
ATOM 1344 C CA . ARG A 1 168 ? 0.926 13.299 12.111 1.00 94.19 168 ARG A CA 1
ATOM 1345 C C . ARG A 1 168 ? 0.907 14.308 10.956 1.00 94.19 168 ARG A C 1
ATOM 1347 O O . ARG A 1 168 ? 0.663 15.498 11.158 1.00 94.19 168 ARG A O 1
ATOM 1354 N N . GLN A 1 169 ? 1.120 13.850 9.723 1.00 95.56 169 GLN A N 1
ATOM 1355 C CA . GLN A 1 169 ? 1.040 14.684 8.521 1.00 95.56 169 GLN A CA 1
ATOM 1356 C C . GLN A 1 169 ? -0.417 14.845 8.051 1.00 95.56 169 GLN A C 1
ATOM 1358 O O . GLN A 1 169 ? -0.745 14.611 6.886 1.00 95.56 169 GLN A O 1
ATOM 1363 N N . SER A 1 170 ? -1.316 15.255 8.953 1.00 96.06 170 SER A N 1
ATOM 1364 C CA . SER A 1 170 ? -2.770 15.210 8.741 1.00 96.06 170 SER A CA 1
ATOM 1365 C C . SER A 1 170 ? -3.248 16.032 7.542 1.00 96.06 170 SER A C 1
ATOM 1367 O O . SER A 1 170 ? -4.189 15.626 6.871 1.00 96.06 170 SER A O 1
ATOM 1369 N N . ALA A 1 171 ? -2.609 17.164 7.229 1.00 96.50 171 ALA A N 1
ATOM 1370 C CA . ALA A 1 171 ? -2.973 17.974 6.061 1.00 96.50 171 ALA A CA 1
ATOM 1371 C C . ALA A 1 171 ? -2.685 17.243 4.738 1.00 96.50 171 ALA A C 1
ATOM 1373 O O . ALA A 1 171 ? -3.553 17.168 3.867 1.00 96.50 171 ALA A O 1
ATOM 1374 N N . ARG A 1 172 ? -1.487 16.652 4.614 1.00 95.12 172 ARG A N 1
ATOM 1375 C CA . ARG A 1 172 ? -1.092 15.852 3.444 1.00 95.12 172 ARG A CA 1
ATOM 1376 C C . ARG A 1 172 ? -1.956 14.600 3.331 1.00 95.12 172 ARG A C 1
ATOM 1378 O O . ARG A 1 172 ? -2.439 14.300 2.244 1.00 95.12 172 ARG A O 1
ATOM 1385 N N . LEU A 1 173 ? -2.221 13.937 4.460 1.00 97.12 173 LEU A N 1
ATOM 1386 C CA . LEU A 1 173 ? -3.103 12.775 4.517 1.00 97.12 173 LEU A CA 1
ATOM 1387 C C . LEU A 1 173 ? -4.520 13.116 4.047 1.00 97.12 173 LEU A C 1
ATOM 1389 O O . LEU A 1 173 ? -5.025 12.450 3.155 1.00 97.12 173 LEU A O 1
ATOM 1393 N N . LYS A 1 174 ? -5.144 14.178 4.572 1.00 97.81 174 LYS A N 1
ATOM 1394 C CA . LYS A 1 174 ? -6.493 14.602 4.154 1.00 97.81 174 LYS A CA 1
ATOM 1395 C C . LYS A 1 174 ? -6.573 14.834 2.650 1.00 97.81 174 LYS A C 1
ATOM 1397 O O . LYS A 1 174 ? -7.484 14.314 2.019 1.00 97.81 174 LYS A O 1
ATOM 1402 N N . LYS A 1 175 ? -5.599 15.551 2.079 1.00 96.38 175 LYS A N 1
ATOM 1403 C CA . LYS A 1 175 ? -5.543 15.797 0.633 1.00 96.38 175 LYS A CA 1
ATOM 1404 C C . LYS A 1 175 ? -5.460 14.488 -0.159 1.00 96.38 175 LYS A C 1
ATOM 1406 O O . LYS A 1 175 ? -6.240 14.302 -1.085 1.00 96.38 175 LYS A O 1
ATOM 1411 N N . ALA A 1 176 ? -4.554 13.588 0.226 1.00 95.44 176 ALA A N 1
ATOM 1412 C CA . ALA A 1 176 ? -4.373 12.307 -0.455 1.00 95.44 176 ALA A CA 1
ATOM 1413 C C . ALA A 1 176 ? -5.614 11.403 -0.348 1.00 95.44 176 ALA A C 1
ATOM 1415 O O . ALA A 1 176 ? -5.990 10.760 -1.322 1.00 95.44 176 ALA A O 1
ATOM 1416 N N . LEU A 1 177 ? -6.278 11.376 0.814 1.00 97.81 177 LEU A N 1
ATOM 1417 C CA . LEU A 1 177 ? -7.502 10.599 1.010 1.00 97.81 177 LEU A CA 1
ATOM 1418 C C . LEU A 1 177 ? -8.675 11.160 0.202 1.00 97.81 177 LEU A C 1
ATOM 1420 O O . LEU A 1 177 ? -9.431 10.377 -0.360 1.00 97.81 177 LEU A O 1
ATOM 1424 N N . THR A 1 178 ? -8.837 12.485 0.133 1.00 97.81 178 THR A N 1
ATOM 1425 C CA . THR A 1 178 ? -9.879 13.108 -0.699 1.00 97.81 178 THR A CA 1
ATOM 1426 C C . THR A 1 178 ? -9.685 12.753 -2.168 1.00 97.81 178 THR A C 1
ATOM 1428 O O . THR A 1 178 ? -10.613 12.239 -2.783 1.00 97.81 178 THR A O 1
ATOM 1431 N N . ASP A 1 179 ? -8.472 12.930 -2.695 1.00 95.75 179 ASP A N 1
ATOM 1432 C CA . ASP A 1 179 ? -8.160 12.596 -4.088 1.00 95.75 179 ASP A CA 1
ATOM 1433 C C . ASP A 1 179 ? -8.420 11.111 -4.397 1.00 95.75 179 ASP A C 1
ATOM 1435 O O . ASP A 1 179 ? -9.079 10.776 -5.375 1.00 95.75 179 ASP A O 1
ATOM 1439 N N . ALA A 1 180 ? -8.005 10.209 -3.506 1.00 96.12 180 ALA A N 1
ATOM 1440 C CA . ALA A 1 180 ? -8.241 8.776 -3.661 1.00 96.12 180 ALA A CA 1
ATOM 1441 C C . ALA A 1 180 ? -9.726 8.378 -3.587 1.00 96.12 180 ALA A C 1
ATOM 1443 O O . ALA A 1 180 ? -10.130 7.396 -4.209 1.00 96.12 180 ALA A O 1
ATOM 1444 N N . ILE A 1 181 ? -10.543 9.110 -2.827 1.00 97.44 181 ILE A N 1
ATOM 1445 C CA . ILE A 1 181 ? -11.992 8.879 -2.736 1.00 97.44 181 ILE A CA 1
ATOM 1446 C C . ILE A 1 181 ? -12.710 9.390 -3.991 1.00 97.44 181 ILE A C 1
ATOM 1448 O O . ILE A 1 181 ? -13.663 8.754 -4.435 1.00 97.44 181 ILE A O 1
ATOM 1452 N N . GLU A 1 182 ? -12.273 10.521 -4.544 1.00 96.75 182 GLU A N 1
ATOM 1453 C CA . GLU A 1 182 ? -12.903 11.166 -5.702 1.00 96.75 182 GLU A CA 1
ATOM 1454 C C . GLU A 1 182 ? -12.469 10.539 -7.032 1.00 96.75 182 GLU A C 1
ATOM 1456 O O . GLU A 1 182 ? -13.306 10.289 -7.898 1.00 96.75 182 GLU A O 1
ATOM 1461 N N . ASN A 1 183 ? -11.173 10.254 -7.177 1.00 95.25 183 ASN A N 1
ATOM 1462 C CA . ASN A 1 183 ? -10.546 9.890 -8.449 1.00 95.25 183 ASN A CA 1
ATOM 1463 C C . ASN A 1 183 ? -9.949 8.474 -8.454 1.00 95.25 183 ASN A C 1
ATOM 1465 O O . ASN A 1 183 ? -9.593 7.954 -9.513 1.00 95.25 183 ASN A O 1
ATOM 1469 N N . GLY A 1 184 ? -9.803 7.847 -7.285 1.00 93.56 184 GLY A N 1
ATOM 1470 C CA . GLY A 1 184 ? -9.176 6.535 -7.157 1.00 93.56 184 GLY A CA 1
ATOM 1471 C C . GLY A 1 184 ? -10.046 5.383 -7.659 1.00 93.56 184 GLY A C 1
ATOM 1472 O O . GLY A 1 184 ? -11.269 5.475 -7.794 1.00 93.56 184 GLY A O 1
ATOM 1473 N N . SER A 1 185 ? -9.407 4.234 -7.889 1.00 93.94 185 SER A N 1
ATOM 1474 C CA . SER A 1 185 ? -10.132 2.995 -8.164 1.00 93.94 185 SER A CA 1
ATOM 1475 C C . SER A 1 185 ? -11.030 2.614 -6.979 1.00 93.94 185 SER A C 1
ATOM 1477 O O . SER A 1 185 ? -10.766 2.950 -5.824 1.00 93.94 185 SER A O 1
ATOM 1479 N N . ARG A 1 186 ? -12.104 1.864 -7.233 1.00 95.62 186 ARG A N 1
ATOM 1480 C CA . ARG A 1 186 ? -13.065 1.482 -6.186 1.00 95.62 186 ARG A CA 1
ATOM 1481 C C . ARG A 1 186 ? -12.420 0.810 -4.951 1.00 95.62 186 ARG A C 1
ATOM 1483 O O . ARG A 1 186 ? -12.798 1.176 -3.838 1.00 95.62 186 ARG A O 1
ATOM 1490 N N . PRO A 1 187 ? -11.440 -0.111 -5.082 1.00 95.31 187 PRO A N 1
ATOM 1491 C CA . PRO A 1 187 ? -10.717 -0.655 -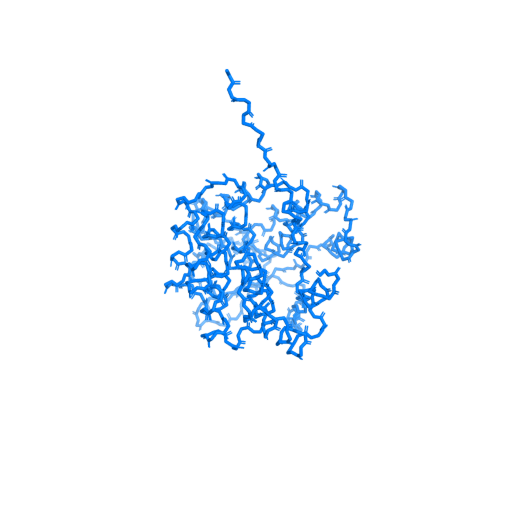3.927 1.00 95.31 187 PRO A CA 1
ATOM 1492 C C . PRO A 1 187 ? -9.848 0.376 -3.189 1.00 95.31 187 PRO A C 1
ATOM 1494 O O . PRO A 1 187 ? -9.752 0.336 -1.958 1.00 95.31 187 PRO A O 1
ATOM 1497 N N . VAL A 1 188 ? -9.240 1.309 -3.925 1.00 95.69 188 VAL A N 1
ATOM 1498 C CA . VAL A 1 188 ? -8.438 2.408 -3.372 1.00 95.69 188 VAL A CA 1
ATOM 1499 C C . VAL A 1 188 ? -9.316 3.358 -2.563 1.00 95.69 188 VAL A C 1
ATOM 1501 O O . VAL A 1 188 ? -9.022 3.598 -1.393 1.00 95.69 188 VAL A O 1
ATOM 1504 N N . ALA A 1 189 ? -10.447 3.797 -3.118 1.00 97.69 189 ALA A N 1
ATOM 1505 C CA . ALA A 1 189 ? -11.420 4.635 -2.423 1.00 97.69 189 ALA A CA 1
ATOM 1506 C C . ALA A 1 189 ? -11.955 3.957 -1.147 1.00 97.69 189 ALA A C 1
ATOM 1508 O O . ALA A 1 189 ? -12.070 4.590 -0.094 1.00 97.69 189 ALA A O 1
ATOM 1509 N N . ALA A 1 190 ? -12.223 2.646 -1.197 1.00 97.75 190 ALA A N 1
ATOM 1510 C CA . ALA A 1 190 ? -12.649 1.882 -0.025 1.00 97.75 190 ALA A CA 1
ATOM 1511 C C . ALA A 1 190 ? -11.579 1.883 1.083 1.00 97.75 190 ALA A C 1
ATOM 1513 O O . ALA A 1 190 ? -11.887 2.113 2.252 1.00 97.75 190 ALA A O 1
ATOM 1514 N N . THR A 1 191 ? -10.312 1.679 0.713 1.00 97.12 191 THR A N 1
ATOM 1515 C CA . THR A 1 191 ? -9.175 1.743 1.646 1.00 97.12 191 THR A CA 1
ATOM 1516 C C . THR A 1 191 ? -8.999 3.156 2.208 1.00 97.12 191 THR A C 1
ATOM 1518 O O . THR A 1 191 ? -8.785 3.319 3.410 1.00 97.12 191 THR A O 1
ATOM 1521 N N . ALA A 1 192 ? -9.161 4.188 1.375 1.00 98.12 192 ALA A N 1
ATOM 1522 C CA . ALA A 1 192 ? -9.063 5.585 1.785 1.00 98.12 192 ALA A CA 1
ATOM 1523 C C . ALA A 1 192 ? -10.129 5.944 2.829 1.00 98.12 192 ALA A C 1
ATOM 1525 O O . ALA A 1 192 ? -9.824 6.597 3.826 1.00 98.12 192 ALA A O 1
ATOM 1526 N N . HIS A 1 193 ? -11.363 5.455 2.672 1.00 98.62 193 HIS A N 1
ATOM 1527 C CA . HIS A 1 193 ? -12.402 5.622 3.689 1.00 98.62 193 HIS A CA 1
ATOM 1528 C C . HIS A 1 193 ? -12.030 4.982 5.031 1.00 98.62 193 HIS A C 1
ATOM 1530 O O . HIS A 1 193 ? -12.282 5.587 6.073 1.00 98.62 193 HIS A O 1
ATOM 1536 N N . ILE A 1 194 ? -11.400 3.801 5.036 1.00 98.50 194 ILE A N 1
ATOM 1537 C CA . ILE A 1 194 ? -10.913 3.195 6.285 1.00 98.50 194 ILE A CA 1
ATOM 1538 C C . ILE A 1 194 ? -9.902 4.117 6.967 1.00 98.50 194 ILE A C 1
ATOM 1540 O O . ILE A 1 194 ? -10.068 4.430 8.144 1.00 98.50 194 ILE A O 1
ATOM 1544 N N . VAL A 1 195 ? -8.885 4.583 6.238 1.00 98.19 195 VAL A N 1
ATOM 1545 C CA . VAL A 1 195 ? -7.834 5.427 6.829 1.00 98.19 195 VAL A CA 1
ATOM 1546 C C . VAL A 1 195 ? -8.366 6.811 7.220 1.00 98.19 195 VAL A C 1
ATOM 1548 O O . VAL A 1 195 ? -7.927 7.387 8.213 1.00 98.19 195 VAL A O 1
ATOM 1551 N N . ARG A 1 196 ? -9.378 7.331 6.515 1.00 98.50 196 ARG A N 1
ATOM 1552 C CA . ARG A 1 196 ? -10.115 8.533 6.933 1.00 98.50 196 ARG A CA 1
ATOM 1553 C C . ARG A 1 196 ? -10.808 8.328 8.280 1.00 98.50 196 ARG A C 1
ATOM 1555 O O . ARG A 1 196 ? -10.776 9.222 9.119 1.00 98.50 196 ARG A O 1
ATOM 1562 N N . GLY A 1 197 ? -11.393 7.149 8.491 1.00 98.56 197 GLY A N 1
ATOM 1563 C CA . GLY A 1 197 ? -11.923 6.744 9.789 1.00 98.56 197 GLY A CA 1
ATOM 1564 C C . GLY A 1 197 ? -10.847 6.745 10.876 1.00 98.56 197 GLY A C 1
ATOM 1565 O O . GLY A 1 197 ? -11.062 7.337 11.932 1.00 98.56 197 GLY A O 1
ATOM 1566 N N . ASP A 1 198 ? -9.674 6.166 10.597 1.00 98.38 198 ASP A N 1
ATOM 1567 C CA . ASP A 1 198 ? -8.550 6.134 11.547 1.00 98.38 198 ASP A CA 1
ATOM 1568 C C . ASP A 1 198 ? -8.100 7.550 11.934 1.00 98.38 198 ASP A C 1
ATOM 1570 O O . ASP A 1 198 ? -7.929 7.854 13.115 1.00 98.38 198 ASP A O 1
ATOM 1574 N N . LEU A 1 199 ? -7.981 8.442 10.946 1.00 98.38 199 LEU A N 1
ATOM 1575 C CA . LEU A 1 199 ? -7.651 9.847 11.165 1.00 98.38 199 LEU A CA 1
ATOM 1576 C C . LEU A 1 199 ? -8.683 10.545 12.060 1.00 98.38 199 LEU A C 1
ATOM 1578 O O . LEU A 1 199 ? -8.310 11.275 12.974 1.00 98.38 199 LEU A O 1
ATOM 1582 N N . TYR A 1 200 ? -9.978 10.318 11.835 1.00 98.50 200 TYR A N 1
ATOM 1583 C CA . TYR A 1 200 ? -11.016 10.891 12.692 1.00 98.50 200 TYR A CA 1
ATOM 1584 C C . TYR A 1 200 ? -10.988 10.326 14.112 1.00 98.50 200 TYR A C 1
ATOM 1586 O O . TYR A 1 200 ? -11.233 11.077 15.054 1.00 98.50 200 TYR A O 1
ATOM 1594 N N . VAL A 1 201 ? -10.643 9.049 14.300 1.00 98.25 201 VAL A N 1
ATOM 1595 C CA . VAL A 1 201 ? -10.423 8.495 15.644 1.00 98.25 201 VAL A CA 1
ATOM 1596 C C . VAL A 1 201 ? -9.245 9.187 16.339 1.00 98.25 201 VAL A C 1
ATOM 1598 O O . VAL A 1 201 ? -9.407 9.577 17.497 1.00 98.25 201 VAL A O 1
ATOM 1601 N N . ASP A 1 202 ? -8.110 9.397 15.657 1.00 96.81 202 ASP A N 1
ATOM 1602 C CA . ASP A 1 202 ? -6.945 10.109 16.225 1.00 96.81 202 ASP A CA 1
ATOM 1603 C C . ASP A 1 202 ? -7.272 11.577 16.563 1.00 96.81 202 ASP A C 1
ATOM 1605 O O . ASP A 1 202 ? -6.821 12.111 17.574 1.00 96.81 202 ASP A O 1
ATOM 1609 N N . GLU A 1 203 ? -8.150 12.213 15.780 1.00 96.94 203 GLU A N 1
ATOM 1610 C CA . GLU A 1 203 ? -8.682 13.556 16.054 1.00 96.94 203 GLU A CA 1
ATOM 1611 C C . GLU A 1 203 ? -9.786 13.585 17.137 1.00 96.94 203 GLU A C 1
ATOM 1613 O O . GLU A 1 203 ? -10.320 14.653 17.440 1.00 96.94 203 GLU A O 1
ATOM 1618 N N . GLY A 1 204 ? -10.169 12.440 17.715 1.00 97.56 204 GLY A N 1
ATOM 1619 C CA . GLY A 1 204 ? -11.238 12.337 18.718 1.00 97.56 204 GLY A CA 1
ATOM 1620 C C . GLY A 1 204 ? -12.667 12.425 18.158 1.00 97.56 204 GLY A C 1
ATOM 1621 O O . GLY A 1 204 ? -13.635 12.408 18.920 1.00 97.56 204 GLY A O 1
ATOM 1622 N N . LYS A 1 205 ? -12.830 12.461 16.834 1.00 98.31 205 LYS A N 1
ATOM 1623 C CA . LYS A 1 205 ? -14.102 12.571 16.101 1.00 98.31 205 LYS A CA 1
ATOM 1624 C C . LYS A 1 205 ? -14.702 11.196 15.799 1.00 98.31 205 LYS A C 1
ATOM 1626 O O . LYS A 1 205 ? -14.897 10.804 14.651 1.00 98.31 205 LYS A O 1
ATOM 1631 N N . LYS A 1 206 ? -14.995 10.425 16.847 1.00 98.38 206 LYS A N 1
ATOM 1632 C CA . LYS A 1 206 ? -15.426 9.017 16.716 1.00 98.38 206 LYS A CA 1
ATOM 1633 C C . LYS A 1 206 ? -16.719 8.832 15.908 1.00 98.38 206 LYS A C 1
ATOM 1635 O O . LYS A 1 206 ? -16.839 7.857 15.170 1.00 98.38 206 LYS A O 1
ATOM 1640 N N . THR A 1 207 ? -17.669 9.761 16.018 1.00 98.38 207 THR A N 1
ATOM 1641 C CA . THR A 1 207 ? -18.914 9.723 15.233 1.00 98.38 207 THR A CA 1
ATOM 1642 C C . THR A 1 207 ? -18.630 9.875 13.738 1.00 98.38 207 THR A C 1
ATOM 1644 O O . THR A 1 207 ? -19.110 9.067 12.943 1.00 98.38 207 THR A O 1
ATOM 1647 N N . ASP A 1 208 ? -17.779 10.832 13.363 1.00 98.44 208 ASP A N 1
ATOM 1648 C CA . ASP A 1 208 ? -17.371 11.048 11.969 1.00 98.44 208 ASP A CA 1
ATOM 1649 C C . ASP A 1 208 ? -16.568 9.851 11.444 1.00 98.44 208 ASP A C 1
ATOM 1651 O O . ASP A 1 208 ? -16.754 9.424 10.307 1.00 98.44 208 ASP A O 1
ATOM 1655 N N . ALA A 1 209 ? -15.734 9.228 12.286 1.00 98.62 209 ALA A N 1
ATOM 1656 C CA . ALA A 1 209 ? -15.017 8.004 11.928 1.00 98.62 209 ALA A CA 1
ATOM 1657 C C . ALA A 1 209 ? -15.959 6.862 11.519 1.00 98.62 209 ALA A C 1
ATOM 1659 O O . ALA A 1 209 ? -15.697 6.146 10.548 1.00 98.62 209 ALA A O 1
ATOM 1660 N N . LEU A 1 210 ? -17.074 6.701 12.237 1.00 98.56 210 LEU A N 1
ATOM 1661 C CA . LEU A 1 210 ? -18.091 5.707 11.910 1.00 98.56 210 LEU A CA 1
ATOM 1662 C C . LEU A 1 210 ? -18.828 6.070 10.620 1.00 98.56 210 LEU A C 1
ATOM 1664 O O . LEU A 1 210 ? -18.885 5.245 9.710 1.00 98.56 210 LEU A O 1
ATOM 1668 N N . ILE A 1 211 ? -19.371 7.287 10.530 1.00 98.38 211 ILE A N 1
ATOM 1669 C CA . ILE A 1 211 ? -20.247 7.702 9.426 1.00 98.38 211 ILE A CA 1
ATOM 1670 C C . ILE A 1 211 ? -19.455 7.873 8.131 1.00 98.38 211 ILE A C 1
ATOM 1672 O O . ILE A 1 211 ? -19.808 7.290 7.107 1.00 98.38 211 ILE A O 1
ATOM 1676 N N . ASP A 1 212 ? -18.365 8.634 8.174 1.00 97.50 212 ASP A N 1
ATOM 1677 C CA . ASP A 1 212 ? -17.581 9.000 7.001 1.00 97.50 212 ASP A CA 1
ATOM 1678 C C . ASP A 1 212 ? -16.371 8.096 6.760 1.00 97.50 212 ASP A C 1
ATOM 1680 O O . ASP A 1 212 ? -15.741 8.188 5.704 1.00 97.50 212 ASP A O 1
ATOM 1684 N N . GLY A 1 213 ? -16.058 7.181 7.670 1.00 98.25 213 GLY A N 1
ATOM 1685 C CA . GLY A 1 213 ? -15.062 6.141 7.442 1.00 98.25 213 GLY A CA 1
ATOM 1686 C C . GLY A 1 213 ? -15.704 4.772 7.275 1.00 98.25 213 GLY A C 1
ATOM 1687 O O . GLY A 1 213 ? -16.044 4.336 6.172 1.00 98.25 213 GLY A O 1
ATOM 1688 N N . TYR A 1 214 ? -15.866 4.076 8.393 1.00 98.62 214 TYR A N 1
ATOM 1689 C CA . TYR A 1 214 ? -16.077 2.631 8.403 1.00 98.62 214 TYR A CA 1
ATOM 1690 C C . TYR A 1 214 ? -17.436 2.195 7.833 1.00 98.62 214 TYR A C 1
ATOM 1692 O O . TYR A 1 214 ? -17.497 1.225 7.076 1.00 98.62 214 TYR A O 1
ATOM 1700 N N . PHE A 1 215 ? -18.531 2.905 8.129 1.00 98.56 215 PHE A N 1
ATOM 1701 C CA . PHE A 1 215 ? -19.861 2.536 7.627 1.00 98.56 215 PHE A CA 1
ATOM 1702 C C . PHE A 1 215 ? -19.999 2.729 6.121 1.00 98.56 215 PHE A C 1
ATOM 1704 O O . PHE A 1 215 ? -20.634 1.896 5.473 1.00 98.56 215 PHE A O 1
ATOM 1711 N N . ARG A 1 216 ? -19.361 3.753 5.537 1.00 98.31 216 ARG A N 1
ATOM 1712 C CA . ARG A 1 216 ? -19.321 3.910 4.075 1.00 98.31 216 ARG A CA 1
ATOM 1713 C C . ARG A 1 216 ? -18.723 2.679 3.412 1.00 98.31 216 ARG A C 1
ATOM 1715 O O . ARG A 1 216 ? -19.312 2.172 2.466 1.00 98.31 216 ARG A O 1
ATOM 1722 N N . VAL A 1 217 ? -17.628 2.142 3.948 1.00 98.44 217 VAL A N 1
ATOM 1723 C CA . VAL A 1 217 ? -17.019 0.906 3.432 1.00 98.44 217 VAL A CA 1
ATOM 1724 C C . VAL A 1 217 ? -17.985 -0.269 3.557 1.00 98.44 217 VAL A C 1
ATOM 1726 O O . VAL A 1 217 ? -18.282 -0.929 2.563 1.00 98.44 217 VAL A O 1
ATOM 1729 N N . ILE A 1 218 ? -18.552 -0.483 4.746 1.00 98.50 218 ILE A N 1
ATOM 1730 C CA . ILE A 1 218 ? -19.463 -1.607 5.026 1.00 98.50 218 ILE A CA 1
ATOM 1731 C C . ILE A 1 218 ? -20.719 -1.586 4.138 1.00 98.50 218 ILE A C 1
ATOM 1733 O O . ILE A 1 218 ? -21.238 -2.636 3.758 1.00 98.50 218 ILE A O 1
ATOM 1737 N N . ILE A 1 219 ? -21.239 -0.399 3.820 1.00 98.12 219 ILE A N 1
ATOM 1738 C CA . ILE A 1 219 ? -22.504 -0.244 3.094 1.00 98.12 219 ILE A CA 1
ATOM 1739 C C . ILE A 1 219 ? -22.272 -0.124 1.587 1.00 98.12 219 ILE A C 1
ATOM 1741 O O . ILE A 1 219 ? -22.949 -0.808 0.818 1.00 98.12 219 ILE A O 1
ATOM 1745 N N . LEU A 1 220 ? -21.339 0.730 1.164 1.00 98.19 220 LEU A N 1
ATOM 1746 C CA . LEU A 1 220 ? -21.177 1.129 -0.235 1.00 98.19 220 LEU A CA 1
ATOM 1747 C C . LEU A 1 220 ? -20.159 0.282 -0.994 1.00 98.19 220 LEU A C 1
ATOM 1749 O O . LEU A 1 220 ? -20.228 0.262 -2.216 1.00 98.19 220 LEU A O 1
ATOM 1753 N N . PHE A 1 221 ? -19.249 -0.422 -0.312 1.00 97.69 221 PHE A N 1
ATOM 1754 C CA . PHE A 1 221 ? -18.142 -1.172 -0.929 1.00 97.69 221 PHE A CA 1
ATOM 1755 C C . PHE A 1 221 ? -18.203 -2.677 -0.626 1.00 97.69 221 PHE A C 1
ATOM 1757 O O . PHE A 1 221 ? -17.172 -3.330 -0.452 1.00 97.69 221 PHE A O 1
ATOM 1764 N N . LYS A 1 222 ? -19.414 -3.243 -0.526 1.00 95.81 222 LYS A N 1
ATOM 1765 C CA . LYS A 1 222 ? -19.651 -4.657 -0.158 1.00 95.81 222 LYS A CA 1
ATOM 1766 C C . LYS A 1 222 ? -18.923 -5.659 -1.063 1.00 95.81 222 LYS A C 1
ATOM 1768 O O . LYS A 1 222 ? -18.543 -6.737 -0.609 1.00 95.81 222 LYS A O 1
ATOM 1773 N N . ASP A 1 223 ? -18.731 -5.289 -2.325 1.00 95.69 223 ASP A N 1
ATOM 1774 C CA . ASP A 1 223 ? -18.008 -6.035 -3.354 1.00 95.69 223 ASP A CA 1
ATOM 1775 C C . ASP A 1 223 ? -16.485 -6.045 -3.133 1.00 95.69 223 ASP A C 1
ATOM 1777 O O . ASP A 1 223 ? -15.805 -6.994 -3.522 1.00 95.69 223 ASP A O 1
ATOM 1781 N N . VAL A 1 224 ? -15.938 -5.058 -2.418 1.00 96.06 224 VAL A N 1
ATOM 1782 C CA . VAL A 1 224 ? -14.510 -4.984 -2.075 1.00 96.06 224 VAL A CA 1
ATOM 1783 C C . VAL A 1 224 ? -14.236 -5.798 -0.805 1.00 96.06 224 VAL A C 1
ATOM 1785 O O . VAL A 1 224 ? -13.942 -5.270 0.268 1.00 96.06 224 VAL A O 1
ATOM 1788 N N . ARG A 1 225 ? -14.339 -7.128 -0.908 1.00 92.88 225 ARG A N 1
ATOM 1789 C CA . ARG A 1 225 ? -14.258 -8.049 0.246 1.00 92.88 225 ARG A CA 1
ATOM 1790 C C . ARG A 1 225 ? -12.967 -7.921 1.062 1.00 92.88 225 ARG A C 1
ATOM 1792 O O . ARG A 1 225 ? -13.007 -8.133 2.271 1.00 92.88 225 ARG A O 1
ATOM 1799 N N . GLY A 1 226 ? -11.853 -7.540 0.431 1.00 90.25 226 GLY A N 1
ATOM 1800 C CA . GLY A 1 226 ? -10.544 -7.411 1.083 1.00 90.25 226 GLY A CA 1
ATOM 1801 C C . GLY A 1 226 ? -10.488 -6.386 2.222 1.00 90.25 226 GLY A C 1
ATOM 1802 O O . GLY A 1 226 ? -9.697 -6.561 3.141 1.00 90.25 226 GLY A O 1
ATOM 1803 N N . VAL A 1 227 ? -11.351 -5.363 2.204 1.00 95.06 227 VAL A N 1
ATOM 1804 C CA . VAL A 1 227 ? -11.352 -4.282 3.211 1.00 95.06 227 VAL A CA 1
ATOM 1805 C C . VAL A 1 227 ? -12.526 -4.364 4.194 1.00 95.06 227 VAL A C 1
ATOM 1807 O O . VAL A 1 227 ? -12.530 -3.703 5.230 1.00 95.06 227 VAL A O 1
ATOM 1810 N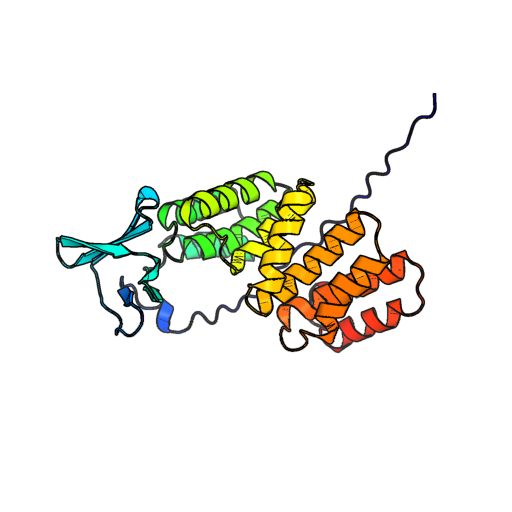 N . GLN A 1 228 ? -13.527 -5.200 3.903 1.00 97.31 228 GLN A N 1
ATOM 1811 C CA . GLN A 1 228 ? -14.751 -5.311 4.704 1.00 97.31 228 GLN A CA 1
ATOM 1812 C C . GLN A 1 228 ? -14.483 -5.777 6.140 1.00 97.31 228 GLN A C 1
ATOM 1814 O O . GLN A 1 228 ? -15.038 -5.217 7.085 1.00 97.31 228 GLN A O 1
ATOM 1819 N N . ALA A 1 229 ? -13.607 -6.771 6.313 1.00 97.38 229 ALA A N 1
ATOM 1820 C CA . ALA A 1 229 ? -13.261 -7.288 7.635 1.00 97.38 229 ALA A CA 1
ATOM 1821 C C . ALA A 1 229 ? -12.592 -6.216 8.517 1.00 97.38 229 ALA A C 1
ATOM 1823 O O . A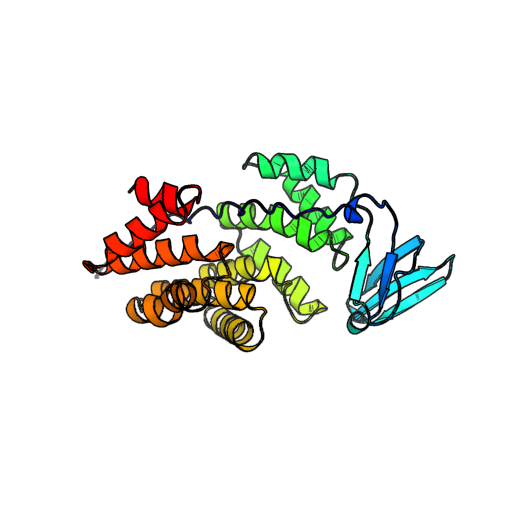LA A 1 229 ? -12.940 -6.081 9.689 1.00 97.38 229 ALA A O 1
ATOM 1824 N N . GLU A 1 230 ? -11.681 -5.416 7.948 1.00 97.12 230 GLU A N 1
ATOM 1825 C CA . GLU A 1 230 ? -11.036 -4.305 8.660 1.00 97.12 230 GLU A CA 1
ATOM 1826 C C . GLU A 1 230 ? -12.061 -3.232 9.051 1.00 97.12 230 GLU A C 1
ATOM 1828 O O . GLU A 1 230 ? -12.084 -2.790 10.199 1.00 97.12 230 GLU A O 1
ATOM 1833 N N . ALA A 1 231 ? -12.954 -2.851 8.131 1.00 98.44 231 ALA A N 1
ATOM 1834 C CA . ALA A 1 231 ? -13.978 -1.844 8.399 1.00 98.44 231 ALA A CA 1
ATOM 1835 C C . ALA A 1 231 ? -14.961 -2.279 9.501 1.00 98.44 231 ALA A C 1
ATOM 1837 O O . ALA A 1 231 ? -15.245 -1.496 10.407 1.00 98.44 231 ALA A O 1
ATOM 1838 N N . LEU A 1 232 ? -15.450 -3.527 9.469 1.00 98.44 232 LEU A N 1
ATOM 1839 C CA . LEU A 1 232 ? -16.325 -4.082 10.513 1.00 98.44 232 LEU A CA 1
ATOM 1840 C C . LEU A 1 232 ? -15.640 -4.087 11.881 1.00 98.44 232 LEU A C 1
ATOM 1842 O O . LEU A 1 232 ? -16.246 -3.700 12.881 1.00 98.44 232 LEU A O 1
ATOM 1846 N N . PHE A 1 233 ? -14.372 -4.492 11.920 1.00 98.38 233 PHE A N 1
ATOM 1847 C CA . PHE A 1 233 ? -13.583 -4.522 13.144 1.00 98.38 233 PHE A CA 1
ATOM 1848 C C . PHE A 1 233 ? -13.366 -3.132 13.732 1.00 98.38 233 PHE A C 1
ATOM 1850 O O . PHE A 1 233 ? -13.624 -2.919 14.915 1.00 98.38 233 PHE A O 1
ATOM 1857 N N . LYS A 1 234 ? -12.956 -2.166 12.908 1.00 98.38 234 LYS A N 1
ATOM 1858 C CA . LYS A 1 234 ? -12.739 -0.787 13.357 1.00 98.38 234 LYS A CA 1
ATOM 1859 C C . LYS A 1 234 ? -14.037 -0.095 13.763 1.00 98.38 234 LYS A C 1
ATOM 1861 O O . LYS A 1 234 ? -14.050 0.633 14.757 1.00 98.38 234 LYS A O 1
ATOM 1866 N N . ALA A 1 235 ? -15.144 -0.371 13.073 1.00 98.62 235 ALA A N 1
ATOM 1867 C CA . ALA A 1 235 ? -16.468 0.076 13.496 1.00 98.62 235 ALA A CA 1
ATOM 1868 C C . ALA A 1 235 ? -16.838 -0.494 14.873 1.00 98.62 235 ALA A C 1
ATOM 1870 O O . ALA A 1 235 ? -17.234 0.262 15.759 1.00 98.62 235 ALA A O 1
ATOM 1871 N N . TRP A 1 236 ? -16.647 -1.801 15.082 1.00 98.38 236 TRP A N 1
ATOM 1872 C CA . TRP A 1 236 ? -16.862 -2.445 16.379 1.00 98.38 236 TRP A CA 1
ATOM 1873 C C . TRP A 1 236 ? -16.008 -1.815 17.485 1.00 98.38 236 TRP A C 1
ATOM 1875 O O . TRP A 1 236 ? -16.554 -1.423 18.515 1.00 98.38 236 TRP A O 1
ATOM 1885 N N . GLN A 1 237 ? -14.698 -1.661 17.276 1.00 98.19 237 GLN A N 1
ATOM 1886 C CA . GLN A 1 237 ? -13.803 -1.048 18.263 1.00 98.19 237 GLN A CA 1
ATOM 1887 C C . GLN A 1 237 ? -14.217 0.387 18.597 1.00 98.19 237 GLN A C 1
ATOM 1889 O O . GLN A 1 237 ? -14.245 0.773 19.768 1.00 98.19 237 GLN A O 1
ATOM 1894 N N . THR A 1 238 ? -14.584 1.168 17.581 1.00 98.44 238 THR A N 1
ATOM 1895 C CA . THR A 1 238 ? -15.001 2.560 17.763 1.00 98.44 238 THR A CA 1
ATOM 1896 C C . THR A 1 238 ? -16.303 2.637 18.560 1.00 98.44 238 THR A C 1
ATOM 1898 O O . THR A 1 238 ? -16.338 3.347 19.564 1.00 98.44 238 THR A O 1
ATOM 1901 N N . LEU A 1 239 ? -17.319 1.839 18.207 1.00 98.50 239 LEU A N 1
ATOM 1902 C CA . LEU A 1 239 ? -18.587 1.728 18.944 1.00 98.50 239 LEU A CA 1
ATOM 1903 C C . LEU A 1 239 ? -18.377 1.253 20.389 1.00 98.50 239 LEU A C 1
ATOM 1905 O O . LEU A 1 239 ? -18.914 1.859 21.315 1.00 98.50 239 LEU A O 1
ATOM 1909 N N . LYS A 1 240 ? -17.537 0.230 20.605 1.00 97.81 240 LYS A N 1
ATOM 1910 C CA . LYS A 1 240 ? -17.174 -0.265 21.947 1.00 97.81 240 LYS A CA 1
ATOM 1911 C C . LYS A 1 240 ? -16.541 0.848 22.782 1.00 97.81 240 LYS A C 1
ATOM 1913 O O . LYS A 1 240 ? -16.899 1.030 23.938 1.00 97.81 240 LYS A O 1
ATOM 1918 N N . SER A 1 241 ? -15.658 1.653 22.186 1.00 97.56 241 SER A N 1
ATOM 1919 C CA . SER A 1 241 ? -15.023 2.796 22.861 1.00 97.56 241 SER A CA 1
ATOM 1920 C C . SER A 1 241 ? -15.975 3.963 23.172 1.00 97.56 241 SER A C 1
ATOM 1922 O O . SER A 1 241 ? -15.575 4.911 23.849 1.00 97.56 241 SER A O 1
ATOM 1924 N N . MET A 1 242 ? -17.189 3.932 22.620 1.00 97.88 242 MET A N 1
ATOM 1925 C CA . MET A 1 242 ? -18.282 4.874 22.876 1.00 97.88 242 MET A CA 1
ATOM 1926 C C . MET A 1 242 ? -19.365 4.260 23.778 1.00 97.88 242 MET A C 1
ATOM 1928 O O . MET A 1 242 ? -20.377 4.911 24.019 1.00 97.88 242 MET A O 1
ATOM 1932 N N . SER A 1 243 ? -19.176 3.021 24.253 1.00 97.69 243 SER A N 1
ATOM 1933 C CA . SER A 1 243 ? -20.184 2.240 24.983 1.00 97.69 243 SER A CA 1
ATOM 1934 C C . SER A 1 243 ? -21.513 2.094 24.225 1.00 97.69 243 SER A C 1
ATOM 1936 O O . SER A 1 243 ? -22.581 2.045 24.831 1.00 97.69 243 SER A O 1
ATOM 1938 N N . ASP A 1 244 ? -21.462 2.038 22.891 1.00 98.00 244 ASP A N 1
ATOM 1939 C CA . ASP A 1 244 ? -22.657 1.910 22.059 1.00 98.00 244 ASP A CA 1
ATOM 1940 C C . ASP A 1 244 ? -23.141 0.445 22.022 1.00 98.00 244 ASP A C 1
ATOM 1942 O O . ASP A 1 244 ? -22.367 -0.443 21.643 1.00 98.00 244 ASP A O 1
ATOM 1946 N N . PRO A 1 245 ? -24.418 0.161 22.350 1.00 97.31 245 PRO A N 1
ATOM 1947 C CA . PRO A 1 245 ? -24.940 -1.207 22.437 1.00 97.31 245 PRO A CA 1
ATOM 1948 C C . PRO A 1 245 ? -24.954 -1.944 21.090 1.00 97.31 245 PRO A C 1
ATOM 1950 O O . PRO A 1 245 ? -25.091 -3.164 21.042 1.00 97.31 245 PRO A O 1
ATOM 1953 N N . ARG A 1 246 ? -24.798 -1.233 19.967 1.00 97.50 246 ARG A N 1
ATOM 1954 C CA . ARG A 1 246 ? -24.744 -1.840 18.632 1.00 97.50 246 ARG A CA 1
ATOM 1955 C C . ARG A 1 246 ? -23.393 -2.486 18.334 1.00 97.50 246 ARG A C 1
ATOM 1957 O O . ARG A 1 246 ? -23.294 -3.174 17.319 1.00 97.50 246 ARG A O 1
ATOM 1964 N N . ALA A 1 247 ? -22.366 -2.281 19.166 1.00 97.94 247 ALA A N 1
ATOM 1965 C CA . ALA A 1 247 ? -21.014 -2.786 18.928 1.00 97.94 247 ALA A CA 1
ATOM 1966 C C . ALA A 1 247 ? -21.003 -4.299 18.635 1.00 97.94 247 ALA A C 1
ATOM 1968 O O . ALA A 1 247 ? -20.432 -4.730 17.629 1.00 97.94 247 ALA A O 1
ATOM 1969 N N . ASP A 1 248 ? -21.701 -5.097 19.445 1.00 97.31 248 ASP A N 1
ATOM 1970 C CA . ASP A 1 248 ? -21.692 -6.559 19.320 1.00 97.31 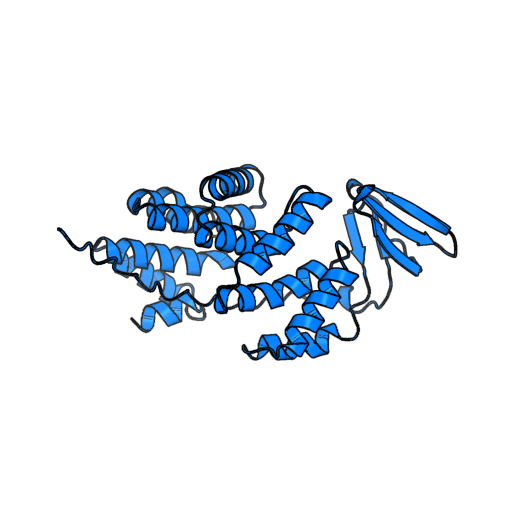248 ASP A CA 1
ATOM 1971 C C . ASP A 1 248 ? -22.298 -7.056 18.006 1.00 97.31 248 ASP A C 1
ATOM 1973 O O . ASP A 1 248 ? -21.834 -8.052 17.452 1.00 97.31 248 ASP A O 1
ATOM 1977 N N . LYS A 1 249 ? -23.244 -6.313 17.418 1.00 97.88 249 LYS A N 1
ATOM 1978 C CA . LYS A 1 249 ? -23.790 -6.636 16.093 1.00 97.88 249 LYS A CA 1
ATOM 1979 C C . LYS A 1 249 ? -22.710 -6.599 15.008 1.00 97.88 249 LYS A C 1
ATOM 1981 O O . LYS A 1 249 ? -22.711 -7.439 14.111 1.00 97.88 249 LYS A O 1
ATOM 1986 N N . PHE A 1 250 ? -21.787 -5.637 15.067 1.00 97.81 250 PHE A N 1
ATOM 1987 C CA . PHE A 1 250 ? -20.691 -5.532 14.097 1.00 97.81 250 PHE A CA 1
ATOM 1988 C C . PHE A 1 250 ? -19.634 -6.615 14.316 1.00 97.81 250 PHE A C 1
ATOM 1990 O O . PHE A 1 250 ? -19.143 -7.186 13.341 1.00 97.81 250 PHE A O 1
ATOM 1997 N N . ARG A 1 251 ? -19.343 -6.953 15.578 1.00 97.69 251 ARG A N 1
ATOM 1998 C CA . ARG A 1 251 ? -18.473 -8.083 15.926 1.00 97.69 251 ARG A CA 1
ATOM 1999 C C . ARG A 1 251 ? -19.037 -9.408 15.417 1.00 97.69 251 ARG A C 1
ATOM 2001 O O . ARG A 1 251 ? -18.310 -10.168 14.786 1.00 97.69 251 ARG A O 1
ATOM 2008 N N . GLN A 1 252 ? -20.326 -9.660 15.642 1.00 97.88 252 GLN A N 1
ATOM 2009 C CA . GLN A 1 252 ? -20.990 -10.881 15.190 1.00 97.88 252 GLN A CA 1
ATOM 2010 C C . GLN A 1 252 ? -20.916 -11.011 13.665 1.00 97.88 252 GLN A C 1
ATOM 2012 O O . GLN A 1 252 ? -20.427 -12.013 13.153 1.00 97.88 252 GLN A O 1
ATOM 2017 N N . ARG A 1 253 ? -21.255 -9.943 12.929 1.00 97.88 253 ARG A N 1
ATOM 2018 C CA . ARG A 1 253 ? -21.116 -9.918 11.463 1.00 97.88 253 ARG A CA 1
ATOM 2019 C C . ARG A 1 253 ? -19.686 -10.173 10.989 1.00 97.88 253 ARG A C 1
ATOM 2021 O O . ARG A 1 253 ? -19.495 -10.892 10.017 1.00 97.88 253 ARG A O 1
ATOM 2028 N N . LEU A 1 254 ? -18.678 -9.610 11.657 1.00 97.50 254 LEU A N 1
ATOM 2029 C CA . LEU A 1 254 ? -17.270 -9.876 11.339 1.00 97.50 254 LEU A CA 1
ATOM 2030 C C . LEU A 1 254 ? -16.911 -11.360 11.511 1.00 97.50 254 LEU A C 1
ATOM 2032 O O . LEU A 1 254 ? -16.175 -11.924 10.700 1.00 97.50 254 LEU A O 1
ATOM 2036 N N . VAL A 1 255 ? -17.410 -11.985 12.575 1.00 97.31 255 VAL A N 1
ATOM 2037 C CA . VAL A 1 255 ? -17.182 -13.400 12.874 1.00 97.31 255 VAL A CA 1
ATOM 2038 C C . VAL A 1 255 ? -17.865 -14.308 11.858 1.00 97.31 255 VAL A C 1
ATOM 2040 O O . VAL A 1 255 ? -17.215 -15.242 11.386 1.00 97.31 255 VAL A O 1
ATOM 2043 N N . ASP A 1 256 ? -19.102 -13.993 11.487 1.00 97.19 256 ASP A N 1
ATOM 2044 C CA . ASP A 1 256 ? -19.919 -14.807 10.587 1.00 97.19 256 ASP A CA 1
ATOM 2045 C C . ASP A 1 256 ? -19.501 -14.648 9.122 1.00 97.19 256 ASP A C 1
ATOM 2047 O O . ASP A 1 256 ? -19.315 -15.631 8.408 1.00 97.19 256 ASP A O 1
ATOM 2051 N N . GLU A 1 257 ? -19.312 -13.408 8.661 1.00 96.69 257 GLU A N 1
ATOM 2052 C CA . GLU A 1 257 ? -19.016 -13.120 7.255 1.00 96.69 257 GLU A CA 1
ATOM 2053 C C . GLU A 1 257 ? -17.526 -13.315 6.905 1.00 96.69 257 GLU A C 1
ATOM 2055 O O . GLU A 1 257 ? -17.195 -13.502 5.729 1.00 96.69 257 GLU A O 1
ATOM 2060 N N . PHE A 1 258 ? -16.618 -13.245 7.892 1.00 96.56 258 PHE A N 1
ATOM 2061 C CA . PHE A 1 258 ? -15.160 -13.299 7.685 1.00 96.56 258 PHE A CA 1
ATOM 2062 C C . PHE A 1 258 ? -14.407 -14.135 8.743 1.00 96.56 258 PHE A C 1
ATOM 2064 O O . PHE A 1 258 ? -13.405 -13.660 9.297 1.00 96.56 258 PHE A O 1
ATOM 2071 N N . PRO A 1 259 ? -14.802 -15.396 9.008 1.00 95.81 259 PRO A N 1
ATOM 2072 C CA . PRO A 1 259 ? -14.273 -16.198 10.119 1.00 95.81 259 PRO A CA 1
ATOM 2073 C C . PRO A 1 259 ? -12.759 -16.457 10.056 1.00 95.81 259 PRO A C 1
ATOM 2075 O O . PRO A 1 259 ? -12.114 -16.611 11.091 1.00 95.81 259 PRO A O 1
ATOM 2078 N N . GLY A 1 260 ? -12.175 -16.496 8.854 1.00 93.31 260 GLY A N 1
ATOM 2079 C CA . GLY A 1 260 ? -10.737 -16.708 8.652 1.00 93.31 260 GLY A CA 1
ATOM 2080 C C . GLY A 1 260 ? -9.885 -15.437 8.730 1.00 93.31 260 GLY A C 1
ATOM 2081 O O . GLY A 1 260 ? -8.656 -15.534 8.758 1.00 93.31 260 GLY A O 1
ATOM 2082 N N . SER A 1 261 ? -10.508 -14.254 8.757 1.00 94.69 261 SER A N 1
ATOM 2083 C CA . SER A 1 261 ? -9.779 -12.983 8.750 1.00 94.69 261 SER A CA 1
ATOM 2084 C C . SER A 1 261 ? -9.007 -12.764 10.051 1.00 94.69 261 SER A C 1
ATOM 2086 O O . SER A 1 261 ? -9.431 -13.187 11.130 1.00 94.69 261 SER A O 1
ATOM 2088 N N . LEU A 1 262 ? -7.877 -12.055 9.967 1.00 90.44 262 LEU A N 1
ATOM 2089 C CA . LEU A 1 262 ? -7.118 -11.647 11.151 1.00 90.44 262 LEU A CA 1
ATOM 2090 C C . LEU A 1 262 ? -7.997 -10.851 12.123 1.00 90.44 262 LEU A C 1
ATOM 2092 O O . LEU A 1 262 ? -7.982 -11.107 13.323 1.00 90.44 262 LEU A O 1
ATOM 2096 N N . TYR A 1 263 ? -8.785 -9.924 11.587 1.00 95.31 263 TYR A N 1
ATOM 2097 C CA . TYR A 1 263 ? -9.679 -9.073 12.359 1.00 95.31 263 TYR A CA 1
ATOM 2098 C C . TYR A 1 263 ? -10.733 -9.876 13.125 1.00 95.31 263 TYR A C 1
ATOM 2100 O O . TYR A 1 263 ? -11.005 -9.589 14.289 1.00 95.31 263 TYR A O 1
ATOM 2108 N N . SER A 1 264 ? -11.275 -10.937 12.519 1.00 94.50 264 SER A N 1
ATOM 2109 C CA . SER A 1 264 ? -12.169 -11.862 13.219 1.00 94.50 264 SER A CA 1
ATOM 2110 C C . SER A 1 264 ? -11.458 -12.547 14.386 1.00 94.50 264 SER A C 1
ATOM 2112 O O . SER A 1 264 ? -11.971 -12.529 15.504 1.00 94.50 264 SER A O 1
ATOM 2114 N N . LYS A 1 265 ? -10.236 -13.054 14.177 1.00 93.62 265 LYS A N 1
ATOM 2115 C CA . LYS A 1 265 ? -9.424 -13.664 15.246 1.00 93.62 265 LYS A CA 1
ATOM 2116 C C . LYS A 1 265 ? -9.149 -12.678 16.388 1.00 93.62 265 LYS A C 1
ATOM 2118 O O . LYS A 1 265 ? -9.392 -13.015 17.541 1.00 93.62 265 LYS A O 1
ATOM 2123 N N . GLN A 1 266 ? -8.734 -11.450 16.066 1.00 92.31 266 GLN A N 1
ATOM 2124 C CA . GLN A 1 266 ? -8.498 -10.382 17.046 1.00 92.31 266 GLN A CA 1
ATOM 2125 C C . GLN A 1 266 ? -9.764 -10.017 17.828 1.00 92.31 266 GLN A C 1
ATOM 2127 O O . GLN A 1 266 ? -9.707 -9.785 19.032 1.00 92.31 266 GLN A O 1
ATOM 2132 N N . SER A 1 267 ? -10.922 -10.000 17.165 1.00 91.69 267 SER A N 1
ATOM 2133 C CA . SER A 1 267 ? -12.191 -9.688 17.825 1.00 91.69 267 SER A CA 1
ATOM 2134 C C . SER A 1 267 ? -12.639 -10.756 18.825 1.00 91.69 267 SER A C 1
ATOM 2136 O O . SER A 1 267 ? -13.454 -10.467 19.696 1.00 91.69 267 SER A O 1
ATOM 2138 N N . ARG A 1 268 ? -12.128 -11.990 18.719 1.00 89.94 268 ARG A N 1
ATOM 2139 C CA . ARG A 1 268 ? -12.434 -13.095 19.642 1.00 89.94 268 ARG A CA 1
ATOM 2140 C C . ARG A 1 268 ? -11.518 -13.111 20.866 1.00 89.94 268 ARG A C 1
ATOM 2142 O O . ARG A 1 268 ? -11.918 -13.644 21.892 1.00 89.94 268 ARG A O 1
ATOM 2149 N N . SER A 1 269 ? -10.314 -12.548 20.757 1.00 83.12 269 SER A N 1
ATOM 2150 C CA . SER A 1 269 ? -9.297 -12.573 21.816 1.00 83.12 269 SER A CA 1
ATOM 2151 C C . SER A 1 269 ? -9.414 -11.454 22.861 1.00 83.12 269 SER A C 1
ATOM 2153 O O . SER A 1 269 ? -8.621 -11.444 23.797 1.00 83.12 269 SER A O 1
ATOM 2155 N N . GLY A 1 270 ? -10.348 -10.509 22.712 1.00 63.34 270 GLY A N 1
ATOM 2156 C CA . GLY A 1 270 ? -10.562 -9.399 23.657 1.00 63.34 270 GLY A CA 1
ATOM 2157 C C . GLY A 1 270 ? -12.023 -9.001 23.793 1.00 63.34 270 GLY A C 1
ATOM 2158 O O . GLY A 1 270 ? -12.295 -8.066 24.582 1.00 63.34 270 GLY A O 1
#